Protein AF-A0A2G6J2R5-F1 (afdb_monomer)

Mean predicted aligned error: 13.97 Å

pLDDT: mean 75.07, std 20.79, range [35.5, 98.31]

Sequence (190 aa):
MRAVGAALAVAVATAGCLSVKPLVLDRQMQLEKQILGRLDRLEAEVILASSVRAGAGAAPRTREVSPLRRELLAVQRDRAFRADDLDAIKDQGLAGEGRDGKIVLLAPSQKVPGGKRVQQLIADENRDRERLVRALIAVDAELSKRDAPLLWRILARLSRSTARPGHKVQLADGRWTTVAAQKAKGASRR

Secondary structure (DSSP, 8-state):
--------------------------HHHHHHHHHHHHHHHHHHHHHHHHH----SS---------HHHHHHHHHHHHHHHHHHHHHHHHHTTSEEE-TTS-EEESS-GGGSTTHHHHHHHHHHHHHHHHHHHHHHHHH-TT--GGGHHHHHHHHHHHHHHSPPTT-EEE-TTS-EEEPPP---S-----

Foldseek 3Di:
DDDDDDDDDPDPPPPPPPPPPPPPCPVLNVVLVVVVVVVVVLVVVLVVVVPCPDDPDDDDPPPPQPPLSVLLSVLVVQCVVCVVVVLVCQLVVQWAQEQQLAIDGPDDLVPDVVSVVVVVSSVSNRVSLVSNLVSCQVVDPVHDPVCSSSSSNSNLVVRVVPRDAQGWHADNVRDIDGHHDDDPPDDDDD

Radius of gyration: 26.05 Å; Cα contacts (8 Å, |Δi|>4): 150; chains: 1; bounding box: 63×92×50 Å

Solvent-accessible surface area (backbone atoms only — not comparable to full-atom values): 11541 Å² total; per-residue (Å²): 138,91,80,91,85,90,84,82,85,82,78,81,76,80,77,76,76,77,79,73,72,73,78,77,65,50,69,68,58,50,51,49,52,52,51,51,59,50,52,55,53,50,52,55,48,46,52,56,63,68,66,66,62,90,69,90,88,70,85,68,85,72,72,80,66,49,73,58,56,48,50,46,48,49,40,51,50,58,48,60,74,44,42,65,63,52,48,56,41,18,70,71,57,46,26,28,42,30,54,69,45,37,67,38,72,74,58,65,45,91,82,37,91,64,16,70,59,53,51,48,53,41,51,52,50,40,51,37,53,51,49,45,56,52,36,50,33,73,69,32,90,90,46,46,86,85,44,48,68,57,53,31,47,51,45,18,51,49,54,58,73,71,49,52,61,62,24,35,33,31,40,91,91,65,52,75,45,62,39,69,70,78,73,79,89,78,85,84,80,134

Nearest PDB structures (foldseek):
  7tae-assembly1_A-2  TM=2.850E-01  e=8.069E+00  Arabidopsis thaliana

Structure (mmCIF, N/CA/C/O backbone):
data_AF-A0A2G6J2R5-F1
#
_entry.id   AF-A0A2G6J2R5-F1
#
loop_
_atom_site.group_PDB
_atom_site.id
_atom_site.type_symbol
_atom_site.label_atom_id
_atom_site.label_alt_id
_atom_site.label_comp_id
_atom_site.label_asym_id
_atom_site.label_entity_id
_atom_site.label_seq_id
_atom_site.pdbx_PDB_ins_code
_atom_site.Cartn_x
_atom_site.Cartn_y
_atom_site.Cartn_z
_atom_site.occupancy
_atom_site.B_iso_or_equiv
_atom_site.auth_seq_id
_atom_site.auth_comp_id
_atom_site.auth_asym_id
_atom_site.auth_atom_id
_atom_site.pdbx_PDB_model_num
ATOM 1 N N . MET A 1 1 ? 45.846 -77.990 4.068 1.00 37.88 1 MET A N 1
ATOM 2 C CA . MET A 1 1 ? 46.599 -77.065 3.189 1.00 37.88 1 MET A CA 1
ATOM 3 C C . MET A 1 1 ? 45.607 -76.151 2.476 1.00 37.88 1 MET A C 1
ATOM 5 O O . MET A 1 1 ? 44.472 -76.554 2.277 1.00 37.88 1 MET A O 1
ATOM 9 N N . ARG A 1 2 ? 46.006 -74.899 2.242 1.00 41.22 2 ARG A N 1
ATOM 10 C CA . ARG A 1 2 ? 45.185 -73.726 1.888 1.00 41.22 2 ARG A CA 1
ATOM 11 C C . ARG A 1 2 ? 44.742 -73.694 0.414 1.00 41.22 2 ARG A C 1
ATOM 13 O O . ARG A 1 2 ? 45.550 -74.050 -0.431 1.00 41.22 2 ARG A O 1
ATOM 20 N N . ALA A 1 3 ? 43.548 -73.145 0.154 1.00 41.25 3 ALA A N 1
ATOM 21 C CA . ALA A 1 3 ? 43.142 -72.298 -0.995 1.00 41.25 3 ALA A CA 1
ATOM 22 C C . ALA A 1 3 ? 41.634 -71.990 -0.809 1.00 41.25 3 ALA A C 1
ATOM 24 O O . ALA A 1 3 ? 40.836 -72.916 -0.793 1.00 41.25 3 ALA A O 1
ATOM 25 N N . VAL A 1 4 ? 41.180 -70.817 -0.349 1.00 47.94 4 VAL A N 1
ATOM 26 C CA . VAL A 1 4 ? 41.035 -69.514 -1.039 1.00 47.94 4 VAL A CA 1
ATOM 27 C C . VAL A 1 4 ? 40.450 -69.642 -2.450 1.00 47.94 4 VAL A C 1
ATOM 29 O O . VAL A 1 4 ? 41.148 -70.036 -3.375 1.00 47.94 4 VAL A O 1
ATOM 32 N N . GLY A 1 5 ? 39.185 -69.241 -2.604 1.00 41.09 5 GLY A N 1
ATOM 33 C CA . GLY A 1 5 ? 38.509 -69.063 -3.889 1.00 41.09 5 GLY A CA 1
ATOM 34 C C . GLY A 1 5 ? 37.196 -68.303 -3.698 1.00 41.09 5 GLY A C 1
ATOM 35 O O . GLY A 1 5 ? 36.234 -68.844 -3.168 1.00 41.09 5 GLY A O 1
ATOM 36 N N . ALA A 1 6 ? 37.206 -67.022 -4.053 1.00 49.41 6 ALA A N 1
ATOM 37 C CA . ALA A 1 6 ? 36.121 -66.062 -3.891 1.00 49.41 6 ALA A CA 1
ATOM 38 C C . ALA A 1 6 ? 35.059 -66.178 -5.001 1.00 49.41 6 ALA A C 1
ATOM 40 O O . ALA A 1 6 ? 35.422 -66.383 -6.154 1.00 49.41 6 ALA A O 1
ATOM 41 N N . ALA A 1 7 ? 33.779 -65.954 -4.680 1.00 46.75 7 ALA A N 1
ATOM 42 C CA . ALA A 1 7 ? 32.746 -65.535 -5.641 1.00 46.75 7 ALA A CA 1
ATOM 43 C C . ALA A 1 7 ? 31.524 -64.973 -4.882 1.00 46.75 7 ALA A C 1
ATOM 45 O O . ALA A 1 7 ? 30.778 -65.702 -4.241 1.00 46.75 7 ALA A O 1
ATOM 46 N N . LEU A 1 8 ? 31.469 -63.647 -4.745 1.00 45.12 8 LEU A N 1
ATOM 47 C CA . LEU A 1 8 ? 30.521 -62.752 -5.427 1.00 45.12 8 LEU A CA 1
ATOM 48 C C . LEU A 1 8 ? 29.115 -62.713 -4.792 1.00 45.12 8 LEU A C 1
ATOM 50 O O . LEU A 1 8 ? 28.167 -63.340 -5.255 1.00 45.12 8 LEU A O 1
ATOM 54 N N . ALA A 1 9 ? 28.982 -61.892 -3.747 1.00 46.41 9 ALA A N 1
ATOM 55 C CA . ALA A 1 9 ? 27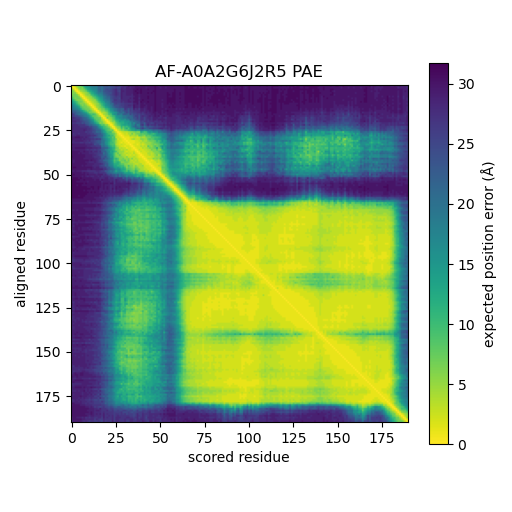.691 -61.417 -3.265 1.00 46.41 9 ALA A CA 1
ATOM 56 C C . ALA A 1 9 ? 27.123 -60.397 -4.269 1.00 46.41 9 ALA A C 1
ATOM 58 O O . ALA A 1 9 ? 27.641 -59.288 -4.405 1.00 46.41 9 ALA A O 1
ATOM 59 N N . VAL A 1 10 ? 26.063 -60.774 -4.983 1.00 47.31 10 VAL A N 1
ATOM 60 C CA . VAL A 1 10 ? 25.288 -59.857 -5.826 1.00 47.31 10 VAL A CA 1
ATOM 61 C C . VAL A 1 10 ? 24.377 -59.039 -4.912 1.00 47.31 10 VAL A C 1
ATOM 63 O O . VAL A 1 10 ? 23.295 -59.476 -4.526 1.00 47.31 10 VAL A O 1
ATOM 66 N N . ALA A 1 11 ? 24.828 -57.843 -4.540 1.00 51.22 11 ALA A N 1
ATOM 67 C CA . ALA A 1 11 ? 23.967 -56.829 -3.952 1.00 51.22 11 ALA A CA 1
ATOM 68 C C . ALA A 1 11 ? 23.114 -56.218 -5.073 1.00 51.22 11 ALA A C 1
ATOM 70 O O . ALA A 1 11 ? 23.586 -55.394 -5.856 1.00 51.22 11 ALA A O 1
ATOM 71 N N . VAL A 1 12 ? 21.855 -56.648 -5.172 1.00 54.19 12 VAL A N 1
ATOM 72 C CA . VAL A 1 12 ? 20.853 -55.999 -6.023 1.00 54.19 1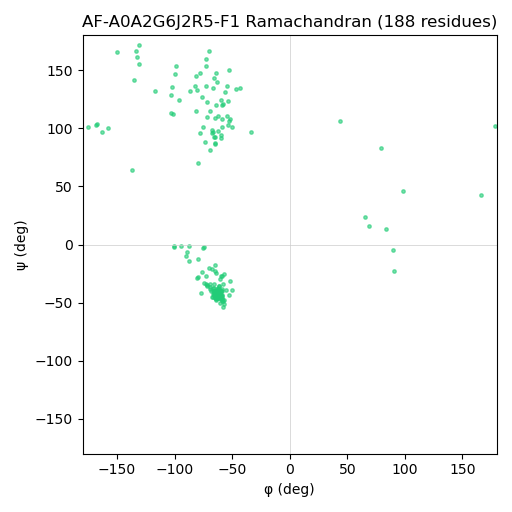2 VAL A CA 1
ATOM 73 C C . VAL A 1 12 ? 20.562 -54.628 -5.419 1.00 54.19 12 VAL A C 1
ATOM 75 O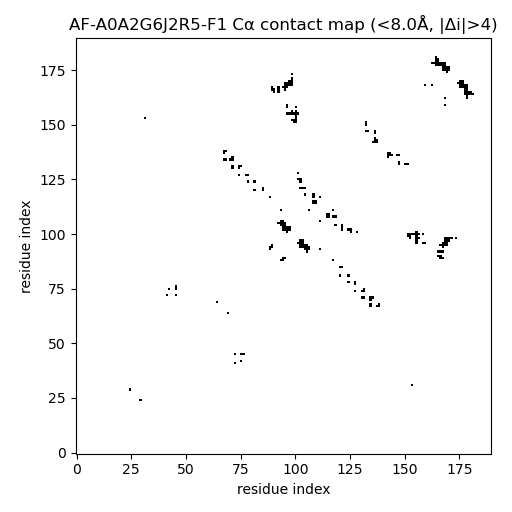 O . VAL A 1 12 ? 19.771 -54.488 -4.489 1.00 54.19 12 VAL A O 1
ATOM 78 N N . ALA A 1 13 ? 21.240 -53.605 -5.933 1.00 52.16 13 ALA A N 1
ATOM 79 C CA . ALA A 1 13 ? 20.879 -52.219 -5.701 1.00 52.16 13 ALA A CA 1
ATOM 80 C C . ALA A 1 13 ? 19.536 -51.966 -6.394 1.00 52.16 13 ALA A C 1
ATOM 82 O O . ALA A 1 13 ? 19.470 -51.721 -7.598 1.00 52.16 13 ALA A O 1
ATOM 83 N N . THR A 1 14 ? 18.443 -52.050 -5.636 1.00 53.53 14 THR A N 1
ATOM 84 C CA . THR A 1 14 ? 17.150 -51.524 -6.066 1.00 53.53 14 THR A CA 1
ATOM 85 C C . THR A 1 14 ? 17.286 -50.011 -6.194 1.00 53.53 14 THR A C 1
ATOM 87 O O . THR A 1 14 ? 17.122 -49.269 -5.224 1.00 53.53 14 THR A O 1
ATOM 90 N N . ALA A 1 15 ? 17.624 -49.553 -7.398 1.00 52.16 15 ALA A N 1
ATOM 91 C CA . ALA A 1 15 ? 17.495 -48.169 -7.809 1.00 52.16 15 ALA A CA 1
ATOM 92 C C . ALA A 1 15 ? 16.001 -47.821 -7.814 1.00 52.16 15 ALA A C 1
ATOM 94 O O . ALA A 1 15 ? 15.303 -47.951 -8.818 1.00 52.16 15 ALA A O 1
ATOM 95 N N . GLY A 1 16 ? 15.491 -47.415 -6.652 1.00 45.34 16 GLY A N 1
ATOM 96 C CA . GLY A 1 16 ? 14.225 -46.714 -6.564 1.00 45.34 16 GLY A CA 1
ATOM 97 C C . GLY A 1 16 ? 14.373 -45.404 -7.322 1.00 45.34 16 GLY A C 1
ATOM 98 O O . GLY A 1 16 ? 14.904 -44.433 -6.786 1.00 45.34 16 GLY A O 1
ATOM 99 N N . CYS A 1 17 ? 13.927 -45.378 -8.578 1.00 44.25 17 CYS A N 1
ATOM 100 C CA . CYS A 1 17 ? 13.664 -44.141 -9.294 1.00 44.25 17 CYS A CA 1
ATOM 101 C C . CYS A 1 17 ? 12.603 -43.365 -8.504 1.00 44.25 17 CYS A C 1
ATOM 103 O O . CYS A 1 17 ? 11.401 -43.544 -8.693 1.00 44.25 17 CYS A O 1
ATOM 105 N N . LEU A 1 18 ? 13.061 -42.502 -7.595 1.00 43.56 18 LEU A N 1
ATOM 106 C CA . LEU A 1 18 ? 12.279 -41.411 -7.039 1.00 43.56 18 LEU A CA 1
ATOM 107 C C . LEU A 1 18 ? 11.869 -40.529 -8.215 1.00 43.56 18 LEU A C 1
ATOM 109 O O . LEU A 1 18 ? 12.617 -39.669 -8.675 1.00 43.56 18 LEU A O 1
ATOM 113 N N . SER A 1 19 ? 10.675 -40.796 -8.734 1.00 41.19 19 SER A N 1
ATOM 114 C CA . SER A 1 19 ? 9.999 -39.947 -9.699 1.00 41.19 19 SER A CA 1
ATOM 115 C C . SER A 1 19 ? 9.601 -38.669 -8.961 1.00 41.19 19 SER A C 1
ATOM 117 O O . SER A 1 19 ? 8.492 -38.531 -8.441 1.00 41.19 19 SER A O 1
ATOM 119 N N . VAL A 1 20 ? 10.563 -37.754 -8.824 1.00 42.91 20 VAL A N 1
ATOM 120 C CA . VAL A 1 20 ? 10.322 -36.393 -8.357 1.00 42.91 20 VAL A CA 1
ATOM 121 C C . VAL A 1 20 ? 9.478 -35.753 -9.445 1.00 42.91 20 VAL A C 1
ATOM 123 O O . VAL A 1 20 ? 10.008 -35.264 -10.438 1.00 42.91 20 VAL A O 1
ATOM 126 N N . LYS A 1 21 ? 8.150 -35.813 -9.299 1.00 35.50 21 LYS A N 1
ATOM 127 C CA . LYS A 1 21 ? 7.243 -34.996 -10.105 1.00 35.50 21 LYS A CA 1
ATOM 128 C C . LYS A 1 21 ? 7.724 -33.561 -9.906 1.00 35.50 21 LYS A C 1
ATOM 130 O O . LYS A 1 21 ? 7.623 -33.080 -8.773 1.00 35.50 21 LYS A O 1
ATOM 135 N N . PRO A 1 22 ? 8.299 -32.892 -10.924 1.00 45.03 22 PRO A N 1
ATOM 136 C CA . PRO A 1 22 ? 8.650 -31.498 -10.761 1.00 45.03 22 PRO A CA 1
ATOM 137 C C . PRO A 1 22 ? 7.345 -30.806 -10.398 1.00 45.03 22 PRO A C 1
ATOM 139 O O . PRO A 1 22 ? 6.349 -30.932 -11.113 1.00 45.03 22 PRO A O 1
ATOM 142 N N . LEU A 1 23 ? 7.318 -30.166 -9.230 1.00 39.16 23 LEU A N 1
ATOM 143 C CA . LEU A 1 23 ? 6.227 -29.284 -8.871 1.00 39.16 23 LEU A CA 1
ATOM 144 C C . LEU A 1 23 ? 6.229 -28.236 -9.981 1.00 39.16 23 LEU A C 1
ATOM 146 O O . LEU A 1 23 ? 7.123 -27.388 -10.019 1.00 39.16 23 LEU A O 1
ATOM 150 N N . VAL A 1 24 ? 5.316 -28.372 -10.944 1.00 41.66 24 VAL A N 1
ATOM 151 C CA . VAL A 1 24 ? 5.102 -27.382 -11.992 1.00 41.66 24 VAL A CA 1
ATOM 152 C C . VAL A 1 24 ? 4.602 -26.164 -11.238 1.00 41.66 24 VAL A C 1
ATOM 154 O O . VAL A 1 24 ? 3.417 -26.029 -10.949 1.00 41.66 24 VAL A O 1
ATOM 157 N N . LEU A 1 25 ? 5.548 -25.348 -10.774 1.00 44.50 25 LEU A N 1
ATOM 158 C CA . LEU A 1 25 ? 5.273 -24.053 -10.198 1.00 44.50 25 LEU A CA 1
ATOM 159 C C . LEU A 1 25 ? 4.561 -23.310 -11.315 1.00 44.50 25 LEU A C 1
ATOM 161 O O . LEU A 1 25 ? 5.171 -23.003 -12.339 1.00 44.50 25 LEU A O 1
ATOM 165 N N . ASP A 1 26 ? 3.255 -23.124 -11.134 1.00 52.06 26 ASP A N 1
ATOM 166 C CA . ASP A 1 26 ? 2.421 -22.332 -12.022 1.00 52.06 26 ASP A CA 1
ATOM 167 C C . ASP A 1 26 ? 3.189 -21.053 -12.383 1.00 52.06 26 ASP A C 1
ATOM 169 O O . ASP A 1 26 ? 3.816 -20.442 -11.509 1.00 52.06 26 ASP A O 1
ATOM 173 N N . ARG A 1 27 ? 3.204 -20.665 -13.664 1.00 54.25 27 ARG A N 1
ATOM 174 C CA . ARG A 1 27 ? 4.004 -19.520 -14.142 1.00 54.25 27 ARG A CA 1
ATOM 175 C C . ARG A 1 27 ? 3.726 -18.267 -13.307 1.00 54.25 27 ARG A C 1
ATOM 177 O O . ARG A 1 27 ? 4.628 -17.472 -13.068 1.00 54.25 27 ARG A O 1
ATOM 184 N N . GLN A 1 28 ? 2.501 -18.138 -12.792 1.00 53.03 28 GLN A N 1
ATOM 185 C CA . GLN A 1 28 ? 2.103 -17.068 -11.877 1.00 53.03 28 GLN A CA 1
ATOM 186 C C . GLN A 1 28 ? 2.850 -17.105 -10.534 1.00 53.03 28 GLN A C 1
ATOM 188 O O . GLN A 1 28 ? 3.249 -16.056 -10.037 1.00 53.03 28 GLN A O 1
ATOM 193 N N . MET A 1 29 ? 3.083 -18.289 -9.961 1.00 58.78 29 MET A N 1
ATOM 194 C CA . MET A 1 29 ? 3.872 -18.463 -8.736 1.00 58.78 29 MET A CA 1
ATOM 195 C C . MET A 1 29 ? 5.369 -18.231 -8.967 1.00 58.78 29 MET A C 1
ATOM 197 O O . MET A 1 29 ? 6.047 -17.716 -8.078 1.00 58.78 29 MET A O 1
ATOM 201 N N . GLN A 1 30 ? 5.900 -18.609 -10.135 1.00 64.38 30 GLN A N 1
ATOM 202 C CA . GLN A 1 30 ? 7.282 -18.276 -10.500 1.00 64.38 30 GLN A CA 1
ATOM 203 C C . GLN A 1 30 ? 7.467 -16.765 -10.627 1.00 64.38 30 GLN A C 1
ATOM 205 O O . GLN A 1 30 ? 8.390 -16.222 -10.022 1.00 64.38 30 GLN A O 1
ATOM 210 N N . LEU A 1 31 ? 6.558 -16.089 -11.331 1.00 62.00 31 LEU A N 1
ATOM 211 C CA . LEU A 1 31 ? 6.596 -14.640 -11.498 1.00 62.00 31 LEU A CA 1
ATOM 212 C C . LEU A 1 31 ? 6.416 -13.910 -10.158 1.00 62.00 31 LEU A C 1
ATOM 214 O O . LEU A 1 31 ? 7.159 -12.983 -9.858 1.00 62.00 31 LEU A O 1
ATOM 218 N N . GLU A 1 32 ? 5.508 -14.376 -9.295 1.00 60.09 32 GLU A N 1
ATOM 219 C CA . GLU A 1 32 ? 5.340 -13.846 -7.936 1.00 60.09 32 GLU A CA 1
ATOM 220 C C . GLU A 1 32 ? 6.635 -13.946 -7.119 1.00 60.09 32 GLU A C 1
ATOM 222 O O . GLU A 1 32 ? 7.080 -12.953 -6.546 1.00 60.09 32 GLU A O 1
ATOM 227 N N . LYS A 1 33 ? 7.286 -15.116 -7.107 1.00 63.47 33 LYS A N 1
ATOM 228 C CA . LYS A 1 33 ? 8.567 -15.297 -6.407 1.00 63.47 33 LYS A CA 1
ATOM 229 C C . LYS A 1 33 ? 9.674 -14.416 -6.987 1.00 63.47 33 LYS A C 1
ATOM 231 O O . LYS A 1 33 ? 10.496 -13.905 -6.231 1.00 63.47 33 LYS A O 1
ATOM 236 N N . GLN A 1 34 ? 9.694 -14.229 -8.305 1.00 67.00 34 GLN A N 1
ATOM 237 C CA . GLN A 1 34 ? 10.644 -13.337 -8.966 1.00 67.00 34 GLN A CA 1
ATOM 238 C C . GLN A 1 34 ? 10.409 -11.874 -8.578 1.00 67.00 34 GLN A C 1
ATOM 240 O O . GLN A 1 34 ? 11.374 -11.177 -8.278 1.00 67.00 34 GLN A O 1
ATOM 245 N N . ILE A 1 35 ? 9.155 -11.417 -8.531 1.00 65.75 35 ILE A N 1
ATOM 246 C CA . ILE A 1 35 ? 8.805 -10.050 -8.122 1.00 65.75 35 ILE A CA 1
ATOM 247 C C . ILE A 1 35 ? 9.189 -9.815 -6.658 1.00 65.75 35 ILE A C 1
ATOM 249 O O . ILE A 1 35 ? 9.836 -8.815 -6.361 1.00 65.75 35 ILE A O 1
ATOM 253 N N . LEU A 1 36 ? 8.860 -10.750 -5.759 1.00 61.09 36 LEU A N 1
ATOM 254 C CA . LEU A 1 36 ? 9.202 -10.653 -4.335 1.00 61.09 36 LEU A CA 1
ATOM 255 C C . LEU A 1 36 ? 10.718 -10.582 -4.121 1.00 61.09 36 LEU A C 1
ATOM 257 O O . LEU A 1 36 ? 11.205 -9.637 -3.512 1.00 61.09 36 LEU A O 1
ATOM 261 N N . GLY A 1 37 ? 11.482 -11.494 -4.730 1.00 62.94 37 GLY A N 1
ATOM 262 C CA . GLY A 1 37 ? 12.942 -11.470 -4.612 1.00 62.94 37 GLY A CA 1
ATOM 263 C C . GLY A 1 37 ? 13.594 -10.219 -5.217 1.00 62.94 37 GLY A C 1
ATOM 264 O O . GLY A 1 37 ? 14.695 -9.842 -4.815 1.00 62.94 37 GLY A O 1
ATOM 265 N N . ARG A 1 38 ? 12.942 -9.555 -6.182 1.00 66.69 38 ARG A N 1
ATOM 266 C CA . ARG A 1 38 ? 13.403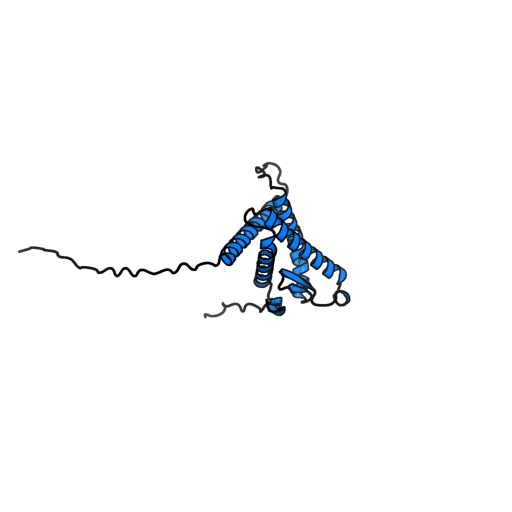 -8.268 -6.729 1.00 66.69 38 ARG A CA 1
ATOM 267 C C . ARG A 1 38 ? 13.085 -7.114 -5.771 1.00 66.69 38 ARG A C 1
ATOM 269 O O . ARG A 1 38 ? 13.952 -6.264 -5.578 1.00 66.69 38 ARG A O 1
ATOM 276 N N . LEU A 1 39 ? 11.900 -7.100 -5.155 1.00 63.94 39 LEU A N 1
ATOM 277 C CA . LEU A 1 39 ? 11.522 -6.108 -4.140 1.00 63.94 39 LEU A CA 1
ATOM 278 C C . LEU A 1 39 ? 12.464 -6.147 -2.929 1.00 63.94 39 LEU A C 1
ATOM 280 O O . LEU A 1 39 ? 12.963 -5.091 -2.545 1.00 63.94 39 LEU A O 1
ATOM 284 N N . ASP A 1 40 ? 12.806 -7.338 -2.429 1.00 60.84 40 ASP A N 1
ATOM 285 C CA . ASP A 1 40 ? 13.728 -7.508 -1.293 1.00 60.84 40 ASP A CA 1
ATOM 286 C C . ASP A 1 40 ? 15.122 -6.916 -1.586 1.00 60.84 40 ASP A C 1
ATOM 288 O O . ASP A 1 40 ? 15.743 -6.263 -0.745 1.00 60.84 40 ASP A O 1
ATOM 292 N N . ARG A 1 41 ? 15.627 -7.099 -2.817 1.00 59.56 41 ARG A N 1
ATOM 293 C CA . ARG A 1 41 ? 16.915 -6.518 -3.241 1.00 59.56 41 ARG A CA 1
ATOM 294 C C . ARG A 1 41 ? 16.866 -4.996 -3.319 1.00 59.56 41 ARG A C 1
ATOM 296 O O . ARG A 1 41 ? 17.852 -4.344 -2.991 1.00 59.56 41 ARG A O 1
ATOM 303 N N . LEU A 1 42 ? 15.747 -4.435 -3.769 1.00 59.72 42 LEU A N 1
ATOM 304 C CA . LEU A 1 42 ? 15.571 -2.986 -3.840 1.00 59.72 42 LEU A CA 1
ATOM 305 C C . LEU A 1 42 ? 15.496 -2.360 -2.447 1.00 59.72 42 LEU A C 1
ATOM 307 O O . LEU A 1 42 ? 16.097 -1.313 -2.232 1.00 59.72 42 LEU A O 1
ATOM 311 N N . GLU A 1 43 ? 14.813 -3.007 -1.504 1.00 58.88 43 GLU A N 1
ATOM 312 C CA . GLU A 1 43 ? 14.752 -2.550 -0.113 1.00 58.88 43 GLU A CA 1
ATOM 313 C C . GLU A 1 43 ? 16.151 -2.522 0.522 1.00 58.88 43 GLU A C 1
ATOM 315 O O . GLU A 1 43 ? 16.552 -1.512 1.105 1.00 58.88 43 GLU A O 1
ATOM 320 N N . ALA A 1 44 ? 16.957 -3.568 0.303 1.00 58.94 44 ALA A N 1
ATOM 321 C CA . ALA A 1 44 ? 18.353 -3.597 0.741 1.00 58.94 44 ALA A CA 1
ATOM 322 C C . ALA A 1 44 ? 19.190 -2.449 0.135 1.00 58.94 44 ALA A C 1
ATOM 324 O O . ALA A 1 44 ? 20.021 -1.853 0.821 1.00 58.94 44 ALA A O 1
ATOM 325 N N . GLU A 1 45 ? 18.958 -2.093 -1.132 1.00 56.91 45 GLU A N 1
ATOM 326 C CA . GLU A 1 45 ? 19.622 -0.957 -1.783 1.00 56.91 45 GLU A CA 1
ATOM 327 C C . GLU A 1 45 ? 19.182 0.402 -1.222 1.00 56.91 45 GLU A C 1
ATOM 329 O O . GLU A 1 45 ? 20.024 1.291 -1.093 1.00 56.91 45 GLU A O 1
ATOM 334 N N . VAL A 1 46 ? 17.906 0.577 -0.851 1.00 58.31 46 VAL A N 1
ATOM 335 C CA . VAL A 1 46 ? 17.429 1.788 -0.153 1.00 58.31 46 VAL A CA 1
ATOM 336 C C . VAL A 1 46 ? 18.122 1.924 1.198 1.00 58.31 46 VAL A C 1
ATOM 338 O O . VAL A 1 46 ? 18.611 3.006 1.524 1.00 58.31 46 VAL A O 1
ATOM 341 N N . ILE A 1 47 ? 18.207 0.832 1.964 1.00 57.19 47 ILE A N 1
ATOM 342 C CA . ILE A 1 47 ? 18.879 0.815 3.268 1.00 57.19 47 ILE A CA 1
ATOM 343 C C . ILE A 1 47 ? 20.348 1.223 3.104 1.00 57.19 47 ILE A C 1
ATOM 345 O O . ILE A 1 47 ? 20.800 2.147 3.782 1.00 57.19 47 ILE A O 1
ATOM 349 N N . LEU A 1 48 ? 21.067 0.626 2.149 1.00 59.94 48 LEU A N 1
ATOM 350 C CA . LEU A 1 48 ? 22.464 0.970 1.860 1.00 59.94 48 LEU A CA 1
ATOM 351 C C . LEU A 1 48 ? 22.627 2.418 1.379 1.00 59.94 48 LEU A C 1
ATOM 353 O O . LEU A 1 48 ? 23.542 3.108 1.815 1.00 59.94 48 LEU A O 1
ATOM 357 N N . ALA A 1 49 ? 21.735 2.915 0.518 1.00 56.50 49 ALA A N 1
ATOM 358 C CA . ALA A 1 49 ? 21.767 4.306 0.067 1.00 56.50 49 ALA A CA 1
ATOM 359 C C . ALA A 1 49 ? 21.491 5.294 1.215 1.00 56.50 49 ALA A C 1
ATOM 361 O O . ALA A 1 49 ? 22.074 6.375 1.254 1.00 56.50 49 ALA A O 1
ATOM 362 N N . SER A 1 50 ? 20.633 4.919 2.168 1.00 51.59 50 SER A N 1
ATOM 363 C CA . SER A 1 50 ? 20.312 5.730 3.348 1.00 51.59 50 SER A CA 1
ATOM 364 C C . SER A 1 50 ? 21.407 5.708 4.424 1.00 51.59 50 SER A C 1
ATOM 366 O O . SER A 1 50 ? 21.517 6.658 5.201 1.00 51.59 50 SER A O 1
ATOM 368 N N . SER A 1 51 ? 22.244 4.660 4.458 1.00 51.50 51 SER A N 1
ATOM 369 C CA . SER A 1 51 ? 23.346 4.529 5.419 1.00 51.50 51 SER A CA 1
ATOM 370 C C . SER A 1 51 ? 24.585 5.341 5.037 1.00 51.50 51 SER A C 1
ATOM 372 O O . SER A 1 51 ? 25.460 5.537 5.879 1.00 51.50 51 SER A O 1
ATOM 374 N N . VAL A 1 52 ? 24.670 5.857 3.804 1.00 53.66 52 VAL A N 1
ATOM 375 C CA . VAL A 1 52 ? 25.734 6.790 3.398 1.00 53.66 52 VAL A CA 1
ATOM 376 C C . VAL A 1 52 ? 25.395 8.192 3.907 1.00 53.66 52 VAL A C 1
ATOM 378 O O . VAL A 1 52 ? 25.061 9.110 3.160 1.00 53.66 52 VAL A O 1
ATOM 381 N N . ARG A 1 53 ? 25.478 8.364 5.227 1.00 49.59 53 ARG A N 1
ATOM 382 C CA . ARG A 1 53 ? 25.603 9.684 5.843 1.00 49.59 53 ARG A CA 1
ATOM 383 C C . ARG A 1 53 ? 27.024 10.167 5.535 1.00 49.59 53 ARG A C 1
ATOM 385 O O . ARG A 1 53 ? 27.973 9.448 5.820 1.00 49.59 53 ARG A O 1
ATOM 392 N N . ALA A 1 54 ? 27.143 11.325 4.886 1.00 46.62 54 ALA A N 1
ATOM 393 C CA . ALA A 1 54 ? 28.370 11.914 4.340 1.00 46.62 54 ALA A CA 1
ATOM 394 C C . ALA A 1 54 ? 29.652 11.617 5.152 1.00 46.62 54 ALA A C 1
ATOM 396 O O . ALA A 1 54 ? 29.967 12.310 6.115 1.00 46.62 54 ALA A O 1
ATOM 397 N N . GLY A 1 55 ? 30.403 10.599 4.730 1.00 41.41 55 GLY A N 1
ATOM 398 C CA . GLY A 1 55 ? 31.793 10.381 5.115 1.00 41.41 55 GLY A CA 1
ATOM 399 C C . GLY A 1 55 ? 32.673 10.850 3.967 1.00 41.41 55 GLY A C 1
ATOM 400 O O . GLY A 1 55 ? 32.616 10.289 2.874 1.00 41.41 55 GLY A O 1
ATOM 401 N N . ALA A 1 56 ? 33.430 11.921 4.190 1.00 47.66 56 ALA A N 1
ATOM 402 C CA . ALA A 1 56 ? 34.385 12.443 3.227 1.00 47.66 56 ALA A CA 1
ATOM 403 C C . ALA A 1 56 ? 35.392 11.353 2.816 1.00 47.66 56 ALA A C 1
ATOM 405 O O . ALA A 1 56 ? 35.993 10.709 3.671 1.00 47.66 56 ALA A O 1
ATOM 406 N N . GLY A 1 57 ? 35.606 11.195 1.507 1.00 44.50 57 GLY A N 1
ATOM 407 C CA . GLY A 1 57 ? 36.824 10.567 0.994 1.00 44.50 57 GLY A CA 1
ATOM 408 C C . GLY A 1 57 ? 36.751 9.091 0.602 1.00 44.50 57 GLY A C 1
ATOM 409 O O . GLY A 1 57 ? 37.670 8.350 0.910 1.00 44.50 57 GLY A O 1
ATOM 410 N N . ALA A 1 58 ? 35.722 8.662 -0.126 1.00 41.25 58 ALA A N 1
ATOM 411 C CA . ALA A 1 58 ? 35.851 7.597 -1.127 1.00 41.25 58 ALA A CA 1
ATOM 412 C C . ALA A 1 58 ? 34.570 7.576 -1.956 1.00 41.25 58 ALA A C 1
ATOM 414 O O . ALA A 1 58 ? 33.547 7.103 -1.478 1.00 41.25 58 ALA A O 1
ATOM 415 N N . ALA A 1 59 ? 34.601 8.109 -3.178 1.00 40.62 59 ALA A N 1
ATOM 416 C CA . ALA A 1 59 ? 33.488 7.950 -4.105 1.00 40.62 59 ALA A CA 1
ATOM 417 C C . ALA A 1 59 ? 33.369 6.455 -4.452 1.00 40.62 59 ALA A C 1
ATOM 419 O O . ALA A 1 59 ? 34.232 5.938 -5.173 1.00 40.62 59 ALA A O 1
ATOM 420 N N . PRO A 1 60 ? 32.337 5.725 -3.984 1.00 42.53 60 PRO A 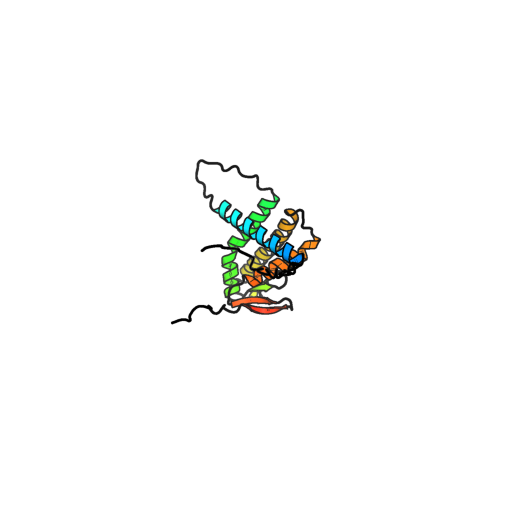N 1
ATOM 421 C CA . PRO A 1 60 ? 32.047 4.441 -4.587 1.00 42.53 60 PRO A CA 1
ATOM 422 C C . PRO A 1 60 ? 31.585 4.777 -6.001 1.00 42.53 60 PRO A C 1
ATOM 424 O O . PRO A 1 60 ? 30.805 5.713 -6.173 1.00 42.53 60 PRO A O 1
ATOM 427 N N . ARG A 1 61 ? 32.072 4.058 -7.017 1.00 44.44 61 ARG A N 1
ATOM 428 C CA . ARG A 1 61 ? 31.575 4.186 -8.394 1.00 44.44 61 ARG A CA 1
ATOM 429 C C . ARG A 1 61 ? 30.053 4.088 -8.338 1.00 44.44 61 ARG A C 1
ATOM 431 O O . ARG A 1 61 ? 29.515 2.994 -8.159 1.00 44.44 61 ARG A O 1
ATOM 438 N N . THR A 1 62 ? 29.374 5.228 -8.405 1.00 44.53 62 THR A N 1
ATOM 439 C CA . THR A 1 62 ? 27.924 5.296 -8.383 1.00 44.53 62 THR A CA 1
ATOM 440 C C . THR A 1 62 ? 27.509 4.662 -9.689 1.00 44.53 62 THR A C 1
ATOM 442 O O . THR A 1 62 ? 27.606 5.258 -10.755 1.00 44.53 62 THR A O 1
ATOM 445 N N . ARG A 1 63 ? 27.143 3.381 -9.630 1.00 50.31 63 ARG A N 1
ATOM 446 C CA . ARG A 1 63 ? 26.456 2.714 -10.727 1.00 50.31 63 ARG A CA 1
ATOM 447 C C . ARG A 1 63 ? 25.284 3.631 -11.046 1.00 50.31 63 ARG A C 1
ATOM 449 O O . ARG A 1 63 ? 24.420 3.772 -10.184 1.00 50.31 63 ARG A O 1
ATOM 456 N N . GLU A 1 64 ? 25.333 4.343 -12.174 1.00 48.84 64 GLU A N 1
ATOM 457 C CA . GLU A 1 64 ? 24.332 5.355 -12.504 1.00 48.84 64 GLU A CA 1
ATOM 458 C C . GLU A 1 64 ? 22.959 4.705 -12.385 1.00 48.84 64 GLU A C 1
ATOM 460 O O . GLU A 1 64 ? 22.577 3.820 -13.152 1.00 48.84 64 GLU A O 1
ATOM 465 N N . VAL A 1 65 ? 22.246 5.069 -11.324 1.00 59.25 65 VAL A N 1
ATOM 466 C CA . VAL A 1 65 ? 20.925 4.529 -11.054 1.00 59.25 65 VAL A CA 1
ATOM 467 C C . VAL A 1 65 ? 20.043 5.110 -12.144 1.00 59.25 65 VAL A C 1
ATOM 469 O O . VAL A 1 65 ? 19.891 6.332 -12.199 1.00 59.25 65 VAL A O 1
ATOM 472 N N . SER A 1 66 ? 19.499 4.270 -13.029 1.00 72.31 66 SER A N 1
ATOM 473 C CA . SER A 1 66 ? 18.627 4.738 -14.110 1.00 72.31 66 SER A CA 1
ATOM 474 C C . SER A 1 66 ? 17.482 5.596 -13.541 1.00 72.31 66 SER A C 1
ATOM 476 O O . SER A 1 66 ? 17.062 5.368 -12.400 1.00 72.31 66 SER A O 1
ATOM 478 N N . PRO A 1 67 ? 16.952 6.583 -14.289 1.00 73.44 67 PRO A N 1
ATOM 479 C CA . PRO A 1 67 ? 15.858 7.431 -13.808 1.00 73.44 67 PRO A CA 1
ATOM 480 C C . PRO A 1 67 ? 14.678 6.636 -13.226 1.00 73.44 67 PRO A C 1
ATOM 482 O O . PRO A 1 67 ? 14.162 6.985 -12.168 1.00 73.44 67 PRO A O 1
ATOM 485 N N . LEU A 1 68 ? 14.334 5.512 -13.861 1.00 70.81 68 LEU A N 1
ATOM 486 C CA . LEU A 1 68 ? 13.276 4.601 -13.420 1.00 70.81 68 LEU A CA 1
ATOM 487 C C . LEU A 1 68 ? 13.599 3.917 -12.083 1.00 70.81 68 LEU A C 1
ATOM 489 O O . LEU A 1 68 ? 12.742 3.790 -11.211 1.00 70.81 68 LEU A O 1
ATOM 493 N N . ARG A 1 69 ? 14.858 3.518 -11.876 1.00 72.00 69 ARG A N 1
ATOM 494 C CA . ARG A 1 69 ? 15.294 2.936 -10.603 1.00 72.00 69 ARG A CA 1
ATOM 495 C C . ARG A 1 69 ? 15.313 3.981 -9.485 1.00 72.00 69 ARG A C 1
ATOM 497 O O . ARG A 1 69 ? 14.960 3.653 -8.358 1.00 72.00 69 ARG A O 1
ATOM 504 N N . ARG A 1 70 ? 15.637 5.246 -9.783 1.00 78.69 70 ARG A N 1
ATOM 505 C CA . ARG A 1 70 ? 15.526 6.348 -8.806 1.00 78.69 70 ARG A CA 1
ATOM 506 C C . ARG A 1 70 ? 14.083 6.588 -8.374 1.00 78.69 70 ARG A C 1
ATOM 508 O O . ARG A 1 70 ? 13.848 6.819 -7.193 1.00 78.69 70 ARG A O 1
ATOM 515 N N . GLU A 1 71 ? 13.128 6.504 -9.300 1.00 80.88 71 GLU A N 1
ATOM 516 C CA . GLU A 1 71 ? 11.704 6.611 -8.968 1.00 80.88 71 GLU A CA 1
ATOM 517 C C . GLU A 1 71 ? 11.275 5.508 -7.995 1.00 80.88 71 GLU A C 1
ATOM 519 O O . GLU A 1 71 ? 10.621 5.793 -6.993 1.00 80.88 71 GLU A O 1
ATOM 524 N N . LEU A 1 72 ? 11.701 4.268 -8.240 1.00 79.06 72 LEU A N 1
ATOM 525 C CA . LEU A 1 72 ? 11.388 3.131 -7.378 1.00 79.06 72 LEU A CA 1
ATOM 526 C C . LEU A 1 72 ? 11.954 3.298 -5.959 1.00 79.06 72 LEU A C 1
ATOM 528 O O . LEU A 1 72 ? 11.239 3.074 -4.983 1.00 79.06 72 LEU A O 1
ATOM 532 N N . LEU A 1 73 ? 13.204 3.760 -5.840 1.00 80.00 73 LEU A N 1
ATOM 533 C CA . LEU A 1 73 ? 13.823 4.074 -4.547 1.00 80.00 73 LEU A CA 1
ATOM 534 C C . LEU A 1 73 ? 13.095 5.222 -3.829 1.00 80.00 73 LEU A C 1
ATOM 536 O O . LEU A 1 73 ? 12.876 5.151 -2.621 1.00 80.00 73 LEU A O 1
ATOM 540 N N . ALA A 1 74 ? 12.687 6.264 -4.562 1.00 85.19 74 ALA A N 1
ATOM 541 C CA . ALA A 1 74 ? 11.941 7.385 -3.996 1.00 85.19 74 ALA A CA 1
ATOM 542 C C . ALA A 1 74 ? 10.586 6.931 -3.436 1.00 85.19 74 ALA A C 1
ATOM 544 O O . ALA A 1 74 ? 10.269 7.249 -2.294 1.00 85.19 74 ALA A O 1
ATOM 545 N N . VAL A 1 75 ? 9.834 6.120 -4.191 1.00 87.81 75 VAL A N 1
ATOM 546 C CA . VAL A 1 75 ? 8.570 5.527 -3.727 1.00 87.81 75 VAL A CA 1
ATOM 547 C C . VAL A 1 75 ? 8.783 4.722 -2.448 1.00 87.81 75 VAL A C 1
ATOM 549 O O . VAL A 1 75 ? 8.041 4.894 -1.487 1.00 87.81 75 VAL A O 1
ATOM 552 N N . GLN A 1 76 ? 9.799 3.857 -2.398 1.00 83.88 76 GLN A N 1
ATOM 553 C CA . GLN A 1 76 ? 10.061 3.061 -1.198 1.00 83.88 76 GLN A CA 1
ATOM 554 C C . GLN A 1 76 ? 10.401 3.927 0.014 1.00 83.88 76 GLN A C 1
ATOM 556 O O . GLN A 1 76 ? 9.858 3.696 1.092 1.00 83.88 76 GLN A O 1
ATOM 561 N N . ARG A 1 77 ? 11.234 4.955 -0.167 1.00 83.81 77 ARG A N 1
ATOM 562 C CA . ARG A 1 77 ? 11.576 5.904 0.897 1.00 83.81 77 ARG A CA 1
ATOM 563 C C . ARG A 1 77 ? 10.341 6.639 1.423 1.00 83.81 77 ARG A C 1
ATOM 565 O O . ARG A 1 77 ? 10.168 6.738 2.634 1.00 83.81 77 ARG A O 1
ATOM 572 N N . ASP A 1 78 ? 9.489 7.133 0.527 1.00 88.56 78 ASP A N 1
ATOM 573 C CA . ASP A 1 78 ? 8.276 7.871 0.894 1.00 88.56 78 ASP A CA 1
ATOM 574 C C . ASP A 1 78 ? 7.313 6.974 1.698 1.00 88.56 78 ASP A C 1
ATOM 576 O O . ASP A 1 78 ? 6.741 7.410 2.699 1.00 88.56 78 ASP A O 1
ATOM 580 N N . ARG A 1 79 ? 7.178 5.699 1.306 1.00 92.75 79 ARG A N 1
ATOM 581 C CA . ARG A 1 79 ? 6.381 4.697 2.033 1.00 92.75 79 ARG A CA 1
ATOM 582 C C . ARG A 1 79 ? 6.982 4.352 3.395 1.00 92.75 79 ARG A C 1
ATOM 584 O O . ARG A 1 79 ? 6.251 4.330 4.380 1.00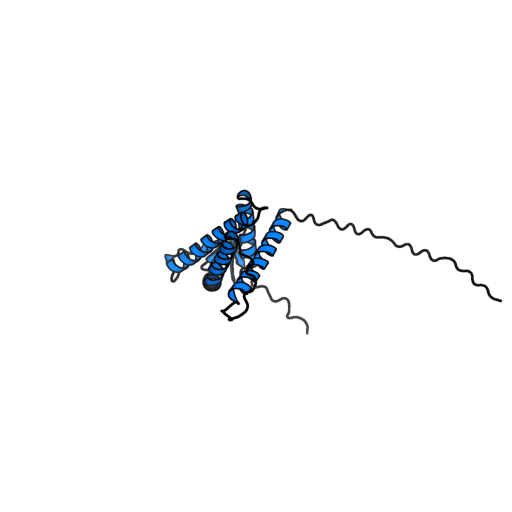 92.75 79 ARG A O 1
ATOM 591 N N . ALA A 1 80 ? 8.296 4.134 3.463 1.00 86.81 80 ALA A N 1
ATOM 592 C CA . ALA A 1 80 ? 9.001 3.843 4.711 1.00 86.81 80 ALA A CA 1
ATOM 593 C C . ALA A 1 80 ? 8.835 4.978 5.733 1.00 86.81 80 ALA A C 1
ATOM 595 O O . ALA A 1 80 ? 8.580 4.717 6.902 1.00 86.81 80 ALA A O 1
ATOM 596 N N . PHE A 1 81 ? 8.877 6.237 5.282 1.00 89.56 81 PHE A N 1
ATOM 597 C CA . PHE A 1 81 ? 8.672 7.404 6.144 1.00 89.56 81 PHE A CA 1
ATOM 598 C C . PHE A 1 81 ? 7.287 7.438 6.816 1.00 89.56 81 PHE A C 1
ATOM 600 O O . PHE A 1 81 ? 7.153 7.971 7.911 1.00 89.56 81 PHE A O 1
ATOM 607 N N . ARG A 1 82 ? 6.253 6.872 6.178 1.00 94.38 82 ARG A N 1
ATOM 608 C CA . ARG A 1 82 ? 4.877 6.831 6.710 1.00 94.38 82 ARG A CA 1
ATOM 609 C C . ARG A 1 82 ? 4.503 5.492 7.342 1.00 94.38 82 ARG A C 1
ATOM 611 O O . ARG A 1 82 ? 3.369 5.351 7.797 1.00 94.38 82 ARG A O 1
ATOM 618 N N . ALA A 1 83 ? 5.404 4.509 7.335 1.00 90.94 83 ALA A N 1
ATOM 619 C CA . ALA A 1 83 ? 5.098 3.151 7.770 1.00 90.94 83 ALA A CA 1
ATOM 620 C C . ALA A 1 83 ? 4.614 3.120 9.227 1.00 90.94 83 ALA A C 1
ATOM 622 O O . ALA A 1 83 ? 3.567 2.537 9.499 1.00 90.94 83 ALA A O 1
ATOM 623 N N . ASP A 1 84 ? 5.307 3.826 10.122 1.00 92.94 84 ASP A N 1
ATOM 624 C CA . ASP A 1 84 ? 4.966 3.868 11.548 1.00 92.94 84 ASP A CA 1
ATOM 625 C C . ASP A 1 84 ? 3.598 4.521 11.800 1.00 92.94 84 ASP A C 1
ATOM 627 O O . ASP A 1 84 ? 2.769 3.965 12.522 1.00 92.94 84 ASP A O 1
ATOM 631 N N . ASP A 1 85 ? 3.318 5.656 11.148 1.00 96.50 85 ASP A N 1
ATOM 632 C CA . ASP A 1 85 ? 2.019 6.338 11.243 1.00 96.50 85 ASP A CA 1
ATOM 633 C C . ASP A 1 85 ? 0.878 5.437 10.731 1.00 96.50 85 ASP A C 1
ATOM 635 O O . ASP A 1 85 ? -0.191 5.354 11.342 1.00 96.50 85 ASP A O 1
ATOM 639 N N . LEU A 1 86 ? 1.094 4.739 9.610 1.00 96.56 86 LEU A N 1
ATOM 640 C CA . LEU A 1 86 ? 0.111 3.818 9.034 1.00 96.56 86 LEU A CA 1
ATOM 641 C C . LEU A 1 86 ? -0.126 2.599 9.921 1.00 96.56 86 LEU A C 1
ATOM 643 O O . LEU A 1 86 ? -1.271 2.159 10.044 1.00 96.56 86 LEU A O 1
ATOM 647 N N . ASP A 1 87 ? 0.926 2.051 10.521 1.00 95.19 87 ASP A N 1
ATOM 648 C CA . ASP A 1 87 ? 0.807 0.923 11.436 1.00 95.19 87 ASP A CA 1
ATOM 649 C C . ASP A 1 87 ? 0.047 1.331 12.699 1.00 95.19 87 ASP A C 1
ATOM 651 O O . ASP A 1 87 ? -0.888 0.627 13.073 1.00 95.19 87 ASP A O 1
ATOM 655 N N . ALA A 1 88 ? 0.309 2.515 13.263 1.00 95.94 88 ALA A N 1
ATOM 656 C CA . ALA A 1 88 ? -0.459 3.038 14.395 1.00 95.94 88 ALA A CA 1
ATOM 657 C C . ALA A 1 88 ? -1.960 3.196 14.071 1.00 95.94 88 ALA A C 1
ATOM 659 O O . ALA A 1 88 ? -2.824 2.861 14.884 1.00 95.94 88 ALA A O 1
ATOM 660 N N . ILE A 1 89 ? -2.300 3.657 12.861 1.00 96.50 89 ILE A N 1
ATOM 661 C CA . ILE A 1 89 ? -3.697 3.761 12.402 1.00 96.50 89 ILE A CA 1
ATOM 662 C C . ILE A 1 89 ? -4.349 2.371 12.272 1.00 96.50 89 ILE A C 1
ATOM 664 O O . ILE A 1 89 ? -5.524 2.199 12.615 1.00 96.50 89 ILE A O 1
ATOM 668 N N . LYS A 1 90 ? -3.613 1.367 11.778 1.00 96.75 90 LYS A N 1
ATOM 669 C CA . LYS A 1 90 ? -4.102 -0.019 11.661 1.00 96.75 90 LYS A CA 1
ATOM 670 C C . LYS A 1 90 ? -4.222 -0.713 13.015 1.00 96.75 90 LYS A C 1
ATOM 672 O O . LYS A 1 90 ? -5.178 -1.463 13.210 1.00 96.75 90 LYS A O 1
ATOM 677 N N . ASP A 1 91 ? -3.315 -0.433 13.948 1.00 95.88 91 ASP A N 1
ATOM 678 C CA . ASP A 1 91 ? -3.342 -0.940 15.326 1.00 95.88 91 ASP A CA 1
ATOM 679 C C . ASP A 1 91 ? -4.609 -0.474 16.056 1.00 95.88 91 ASP A C 1
ATOM 681 O O . ASP A 1 91 ? -5.230 -1.234 16.796 1.00 95.88 91 ASP A O 1
ATOM 685 N N . GLN A 1 92 ? -5.061 0.751 15.774 1.00 94.94 92 GLN A N 1
ATOM 686 C CA . GLN A 1 92 ? -6.327 1.297 16.276 1.00 94.94 92 GLN A CA 1
ATOM 687 C C . GLN A 1 92 ? -7.569 0.730 15.561 1.00 94.94 92 GLN A C 1
ATOM 689 O O . GLN A 1 92 ? -8.698 1.086 15.899 1.00 94.94 92 GLN A O 1
ATOM 694 N N . GLY A 1 93 ? -7.394 -0.126 14.548 1.00 94.94 93 GLY A N 1
ATOM 695 C CA . GLY A 1 93 ? -8.487 -0.694 13.759 1.00 94.94 93 GLY A CA 1
ATOM 696 C C . GLY A 1 93 ? -9.209 0.319 12.865 1.00 94.94 93 GLY A C 1
ATOM 697 O O . GLY A 1 93 ? -10.308 0.035 12.391 1.00 94.94 93 GLY A O 1
ATOM 698 N N . LEU A 1 94 ? -8.613 1.492 12.627 1.00 96.19 94 LEU A N 1
ATOM 699 C CA . LEU A 1 94 ? -9.206 2.556 11.814 1.00 96.19 94 LEU A CA 1
ATOM 700 C C . LEU A 1 94 ? -9.040 2.298 10.316 1.00 96.19 94 LEU A C 1
ATOM 702 O O . LEU A 1 94 ? -9.864 2.747 9.519 1.00 96.19 94 LEU A O 1
ATOM 706 N N . ALA A 1 95 ? -7.990 1.574 9.931 1.00 97.62 95 ALA A N 1
ATOM 707 C CA . ALA A 1 95 ? -7.709 1.194 8.555 1.00 97.62 95 ALA A CA 1
ATOM 708 C C . ALA A 1 95 ? -7.353 -0.293 8.441 1.00 97.62 95 ALA A C 1
ATOM 710 O O . ALA A 1 95 ? -6.982 -0.942 9.420 1.00 97.62 95 ALA A O 1
ATOM 711 N N . GLY A 1 96 ? -7.449 -0.828 7.227 1.00 97.56 96 GLY A N 1
ATOM 712 C CA . GLY A 1 96 ? -7.080 -2.206 6.926 1.00 97.56 96 GLY A CA 1
ATOM 713 C C . GLY A 1 96 ? -6.581 -2.395 5.498 1.00 97.56 96 GLY A C 1
ATOM 714 O O . GLY A 1 96 ? -6.752 -1.527 4.642 1.00 97.56 96 GLY A O 1
ATOM 715 N N . GLU A 1 97 ? -5.960 -3.544 5.244 1.00 97.75 97 GLU A N 1
ATOM 716 C CA . GLU A 1 97 ? -5.478 -3.925 3.912 1.00 97.75 97 GLU A CA 1
ATOM 717 C C . GLU A 1 97 ? -6.628 -4.496 3.073 1.00 97.75 97 GLU A C 1
ATOM 719 O O . GLU A 1 97 ? -7.190 -5.546 3.396 1.00 97.75 97 GLU A O 1
ATOM 724 N N . GLY A 1 98 ? -6.982 -3.802 1.996 1.00 97.38 98 GLY A N 1
ATOM 725 C CA . GLY A 1 98 ? -8.016 -4.189 1.045 1.00 97.38 98 GLY A CA 1
ATOM 726 C C . GLY A 1 98 ? -7.599 -5.352 0.146 1.00 97.38 98 GLY A C 1
ATOM 727 O O . GLY A 1 98 ? -6.418 -5.653 -0.055 1.00 97.38 98 GLY A O 1
ATOM 728 N N . ARG A 1 99 ? -8.594 -6.025 -0.439 1.00 95.69 99 ARG A N 1
ATOM 729 C CA . ARG A 1 99 ? -8.362 -7.184 -1.321 1.00 95.69 99 ARG A CA 1
ATOM 730 C C . ARG A 1 99 ? -7.668 -6.817 -2.634 1.00 95.69 99 ARG A C 1
ATOM 732 O O . ARG A 1 99 ? -7.088 -7.687 -3.277 1.00 95.69 99 ARG A O 1
ATOM 739 N N . ASP A 1 100 ? -7.761 -5.550 -3.016 1.00 94.75 100 ASP A N 1
ATOM 740 C CA . ASP A 1 100 ? -7.176 -4.939 -4.207 1.00 94.75 100 ASP A CA 1
ATOM 741 C C . ASP A 1 100 ? -5.745 -4.434 -3.978 1.00 94.75 100 ASP A C 1
ATOM 743 O O . ASP A 1 100 ? -5.125 -3.930 -4.907 1.00 94.75 100 ASP A O 1
ATOM 747 N N . GLY A 1 101 ? -5.209 -4.579 -2.762 1.00 93.19 101 GLY A N 1
ATOM 748 C CA . GLY A 1 101 ? -3.866 -4.127 -2.411 1.00 93.19 101 GLY A CA 1
ATOM 749 C C . GLY A 1 101 ? -3.800 -2.652 -2.035 1.00 93.19 101 GLY A C 1
ATOM 750 O O . GLY A 1 101 ? -2.699 -2.114 -1.933 1.00 93.19 101 GLY A O 1
ATOM 751 N N . LYS A 1 102 ? -4.939 -1.994 -1.798 1.00 97.44 102 LYS A N 1
ATOM 752 C CA . LYS A 1 102 ? -5.009 -0.634 -1.249 1.00 97.44 102 LYS A CA 1
ATOM 753 C C . LYS A 1 102 ? -5.284 -0.659 0.252 1.00 97.44 102 LYS A C 1
ATOM 755 O O . LYS A 1 102 ? -5.897 -1.590 0.764 1.00 97.44 102 LYS A O 1
ATOM 760 N N . ILE A 1 103 ? -4.864 0.382 0.963 1.00 97.88 103 ILE A N 1
ATOM 761 C CA . ILE A 1 103 ? -5.302 0.618 2.341 1.00 97.88 103 ILE A CA 1
ATOM 762 C C . ILE A 1 103 ? -6.678 1.278 2.306 1.00 97.88 103 ILE A C 1
ATOM 764 O O . ILE A 1 103 ? -6.896 2.242 1.568 1.00 97.88 103 ILE A O 1
ATOM 768 N N . VAL A 1 104 ? -7.594 0.767 3.122 1.00 97.94 104 VAL A N 1
ATOM 769 C CA . VAL A 1 104 ? -8.978 1.235 3.217 1.00 97.94 104 VAL A CA 1
ATOM 770 C C . VAL A 1 104 ? -9.231 1.769 4.619 1.00 97.94 104 VAL A C 1
ATOM 772 O O . VAL A 1 104 ? -8.917 1.103 5.603 1.00 97.94 104 VAL A O 1
ATOM 775 N N . LEU A 1 105 ? -9.827 2.959 4.708 1.00 97.06 105 LEU A N 1
ATOM 776 C CA . LEU A 1 105 ? -10.344 3.493 5.964 1.00 97.06 105 LEU A CA 1
ATOM 777 C C . LEU A 1 105 ? -11.665 2.787 6.304 1.00 97.06 105 LEU A C 1
ATOM 779 O O . LEU A 1 105 ? -12.575 2.740 5.478 1.00 97.06 105 LEU A O 1
ATOM 783 N N . LEU A 1 106 ? -11.768 2.230 7.508 1.00 96.00 106 LEU A N 1
ATOM 784 C CA . LEU A 1 106 ? -12.883 1.371 7.924 1.00 96.00 106 LEU A CA 1
ATOM 785 C C . LEU A 1 106 ? -14.049 2.142 8.554 1.00 96.00 106 LEU A C 1
ATOM 787 O O . LEU A 1 106 ? -15.126 1.582 8.750 1.00 96.00 106 LEU A O 1
ATOM 791 N N . ALA A 1 107 ? -13.851 3.426 8.846 1.00 91.69 107 ALA A N 1
ATOM 792 C CA . ALA A 1 107 ? -14.878 4.334 9.337 1.00 91.69 107 ALA A CA 1
ATOM 793 C C . ALA A 1 107 ? -14.872 5.643 8.528 1.00 91.69 107 ALA A C 1
ATOM 795 O O . ALA A 1 107 ? -13.835 6.018 7.982 1.00 91.69 107 ALA A O 1
ATOM 796 N N . PRO A 1 108 ? -15.994 6.381 8.456 1.00 90.88 108 PRO A N 1
ATOM 797 C CA . PRO A 1 108 ? -16.002 7.718 7.868 1.00 90.88 108 PRO A CA 1
ATOM 798 C C . PRO A 1 108 ? -14.962 8.623 8.537 1.00 90.88 108 PRO A C 1
ATOM 800 O O . PRO A 1 108 ? -14.876 8.648 9.766 1.00 90.88 108 PRO A O 1
ATOM 803 N N . SER A 1 109 ? -14.204 9.398 7.755 1.00 90.19 109 SER A N 1
ATOM 804 C CA . SER A 1 109 ? -13.092 10.204 8.280 1.00 90.19 109 SER A CA 1
ATOM 805 C C . SER A 1 109 ? -13.533 11.230 9.328 1.00 90.19 109 SER A C 1
ATOM 807 O O . SER A 1 109 ? -12.783 11.531 10.245 1.00 90.19 109 SER A O 1
ATOM 809 N N . GLN A 1 110 ? -14.777 11.705 9.289 1.00 91.62 110 GLN A N 1
ATOM 810 C CA . GLN A 1 110 ? -15.336 12.620 10.290 1.00 91.62 110 GLN A CA 1
ATOM 811 C C . GLN A 1 110 ? -15.449 11.993 11.689 1.00 91.62 110 GLN A C 1
ATOM 813 O O . GLN A 1 110 ? -15.497 12.715 12.678 1.00 91.62 110 GLN A O 1
ATOM 818 N N . LYS A 1 111 ? -15.504 10.658 11.774 1.00 90.06 111 LYS A N 1
ATOM 819 C CA . LYS A 1 111 ? -15.594 9.902 13.033 1.00 90.06 111 LYS A CA 1
ATOM 820 C C . LYS A 1 111 ? -14.228 9.448 13.550 1.00 90.06 111 LYS A C 1
ATOM 822 O O . LYS A 1 111 ? -14.156 8.813 14.597 1.00 90.06 111 LYS A O 1
ATOM 827 N N . VAL A 1 112 ? -13.160 9.746 12.814 1.00 91.69 112 VAL A N 1
ATOM 828 C CA . VAL A 1 112 ? -11.792 9.355 13.149 1.00 91.69 112 VAL A CA 1
ATOM 829 C C . VAL A 1 112 ? -11.054 10.569 13.722 1.00 91.69 112 VAL A C 1
ATOM 831 O O . VA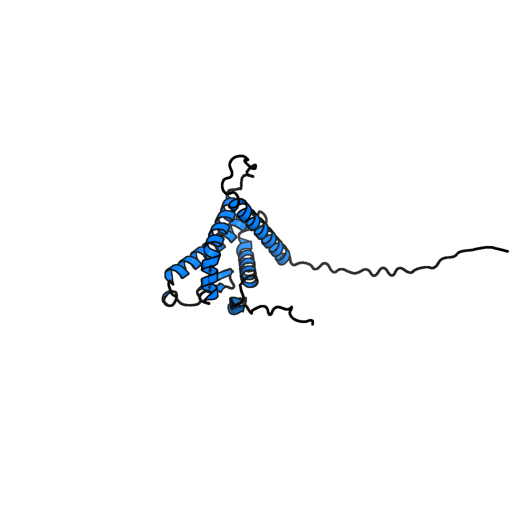L A 1 112 ? -11.050 11.625 13.080 1.00 91.69 112 VAL A O 1
ATOM 834 N N . PRO A 1 113 ? -10.401 10.461 14.894 1.00 89.19 113 PRO A N 1
ATOM 835 C CA . PRO A 1 113 ? -9.534 11.518 15.407 1.00 89.19 113 PRO A CA 1
ATOM 836 C C . PRO A 1 113 ? -8.475 11.917 14.370 1.00 89.19 113 PRO A C 1
ATOM 838 O O . PRO A 1 113 ? -7.746 11.075 13.852 1.00 89.19 113 PRO A O 1
ATOM 841 N N . GLY A 1 114 ? -8.421 13.203 14.010 1.00 94.00 114 GLY A N 1
ATOM 842 C CA . GLY A 1 114 ? -7.530 13.675 12.943 1.00 94.00 114 GLY A CA 1
ATOM 843 C C . GLY A 1 114 ? -7.877 13.131 11.550 1.00 94.00 114 GLY A C 1
ATOM 844 O O . GLY A 1 114 ? -7.016 13.091 10.673 1.00 94.00 114 GLY A O 1
ATOM 845 N N . GLY A 1 115 ? -9.123 12.718 11.310 1.00 93.31 115 GLY A N 1
ATOM 846 C CA . GLY A 1 115 ? -9.488 11.901 10.156 1.00 93.31 115 GLY A CA 1
ATOM 847 C C . GLY A 1 115 ? -9.190 12.488 8.777 1.00 93.31 115 GLY A C 1
ATOM 848 O O . GLY A 1 115 ? -8.907 11.720 7.864 1.00 93.31 115 GLY A O 1
ATOM 849 N N . LYS A 1 116 ? -9.149 13.820 8.607 1.00 95.38 116 LYS A N 1
ATOM 850 C CA . LYS A 1 116 ? -8.650 14.434 7.357 1.00 95.38 116 LYS A CA 1
ATOM 851 C C . LYS A 1 116 ? -7.179 14.086 7.102 1.00 95.38 116 LYS A C 1
ATOM 853 O O . LYS A 1 116 ? -6.823 13.720 5.988 1.00 95.38 116 LYS A O 1
ATOM 858 N N . ARG A 1 117 ? -6.335 14.159 8.138 1.00 95.62 117 ARG A N 1
ATOM 859 C CA . ARG A 1 117 ? -4.914 13.787 8.065 1.00 95.62 117 ARG A CA 1
ATOM 860 C C . ARG A 1 117 ? -4.753 12.286 7.834 1.00 95.62 117 ARG A C 1
ATOM 862 O O . ARG A 1 117 ? -3.962 11.899 6.986 1.00 95.62 117 ARG A O 1
ATOM 869 N N . VAL A 1 118 ? -5.535 11.456 8.528 1.00 97.00 118 VAL A N 1
ATOM 870 C CA . VAL A 1 118 ? -5.539 9.993 8.327 1.00 97.00 118 VAL A CA 1
ATOM 871 C C . VAL A 1 118 ? -5.929 9.638 6.891 1.00 97.00 118 VAL A C 1
ATOM 873 O O . VAL A 1 118 ? -5.253 8.851 6.234 1.00 97.00 118 VAL A O 1
ATOM 876 N N . GLN A 1 119 ? -6.996 10.249 6.374 1.00 96.81 119 GLN A N 1
ATOM 877 C CA . GLN A 1 119 ? -7.448 10.044 5.003 1.00 96.81 119 GLN A CA 1
ATOM 878 C C . GLN A 1 119 ? -6.382 10.471 3.988 1.00 96.81 119 GLN A C 1
ATOM 880 O O . GLN A 1 119 ? -6.154 9.749 3.018 1.00 96.81 119 GLN A O 1
ATOM 885 N N . GLN A 1 120 ? -5.703 11.597 4.227 1.00 97.38 120 GLN A N 1
ATOM 886 C CA . GLN A 1 120 ? -4.601 12.050 3.381 1.00 97.38 120 GLN A CA 1
ATOM 887 C C . GLN A 1 120 ? -3.427 11.064 3.401 1.00 97.38 120 GLN A C 1
ATOM 889 O O . GLN A 1 120 ? -2.946 10.682 2.341 1.00 97.38 120 GLN A O 1
ATOM 894 N N . LEU A 1 121 ? -3.021 10.587 4.581 1.00 97.50 121 LEU A N 1
ATOM 895 C CA . LEU A 1 121 ? -1.938 9.612 4.732 1.00 97.50 121 LEU A CA 1
ATOM 896 C C . LEU A 1 121 ? -2.231 8.312 3.960 1.00 97.50 121 LEU A C 1
ATOM 898 O O . LEU A 1 121 ? -1.369 7.795 3.251 1.00 97.50 121 LEU A O 1
ATOM 902 N N . ILE A 1 122 ? -3.467 7.809 4.053 1.00 98.06 122 ILE A N 1
ATOM 903 C CA . ILE A 1 122 ? -3.924 6.629 3.303 1.00 98.06 122 ILE A CA 1
ATOM 904 C C . ILE A 1 122 ? -3.932 6.904 1.794 1.00 98.06 122 ILE A C 1
ATOM 906 O O . ILE A 1 122 ? -3.511 6.053 1.009 1.00 98.06 122 ILE A O 1
ATOM 910 N N . ALA A 1 123 ? -4.400 8.080 1.369 1.00 98.19 123 ALA A N 1
ATOM 911 C CA . ALA A 1 123 ? -4.397 8.466 -0.040 1.00 98.19 123 ALA A CA 1
ATOM 912 C C . ALA A 1 123 ? -2.969 8.567 -0.600 1.00 98.19 123 ALA A C 1
ATOM 914 O O . ALA A 1 123 ? -2.715 8.109 -1.715 1.00 98.19 123 ALA A O 1
ATOM 915 N N . ASP A 1 124 ? -2.034 9.110 0.180 1.00 97.88 124 ASP A N 1
ATOM 916 C CA . ASP A 1 124 ? -0.622 9.222 -0.182 1.00 97.88 124 ASP A CA 1
ATOM 917 C C . ASP A 1 124 ? 0.036 7.844 -0.319 1.00 97.88 124 ASP A C 1
ATOM 919 O O . ASP A 1 124 ? 0.697 7.577 -1.322 1.00 97.88 124 ASP A O 1
ATOM 923 N N . GLU A 1 125 ? -0.208 6.933 0.626 1.00 97.88 125 GLU A N 1
ATOM 924 C CA . GLU A 1 125 ? 0.274 5.550 0.535 1.00 97.88 125 GLU A CA 1
ATOM 925 C C . GLU A 1 125 ? -0.300 4.818 -0.680 1.00 97.88 125 GLU A C 1
ATOM 927 O O . GLU A 1 125 ? 0.433 4.154 -1.411 1.00 97.88 125 GLU A O 1
ATOM 932 N N . ASN A 1 126 ? -1.599 4.957 -0.945 1.00 98.31 126 ASN A N 1
ATOM 933 C CA . ASN A 1 126 ? -2.226 4.320 -2.102 1.00 98.31 126 ASN A CA 1
ATOM 934 C C . ASN A 1 126 ? -1.699 4.886 -3.430 1.00 98.31 126 ASN A C 1
ATOM 936 O O . ASN A 1 126 ? -1.482 4.124 -4.375 1.00 98.31 126 ASN A O 1
ATOM 940 N N . ARG A 1 127 ? -1.427 6.196 -3.496 1.00 98.00 127 ARG A N 1
ATOM 941 C CA . ARG A 1 127 ? -0.773 6.830 -4.650 1.00 98.00 127 ARG A CA 1
ATOM 942 C C . ARG A 1 127 ? 0.639 6.284 -4.860 1.00 98.00 127 ARG A C 1
ATOM 944 O O . ARG A 1 127 ? 1.041 6.048 -6.000 1.00 98.00 127 ARG A O 1
ATOM 951 N N . ASP A 1 128 ? 1.380 6.039 -3.787 1.00 95.81 128 ASP A N 1
ATOM 952 C CA . ASP A 1 128 ? 2.719 5.459 -3.873 1.00 95.81 128 ASP A CA 1
ATOM 953 C C . ASP A 1 128 ? 2.699 3.970 -4.234 1.00 95.81 128 ASP A C 1
ATOM 955 O O . ASP A 1 128 ? 3.537 3.532 -5.019 1.00 95.81 128 ASP A O 1
ATOM 959 N N . ARG A 1 129 ? 1.702 3.196 -3.787 1.00 95.62 129 ARG A N 1
ATOM 960 C CA . ARG A 1 129 ? 1.475 1.820 -4.272 1.00 95.62 129 ARG A CA 1
ATOM 961 C C . ARG A 1 129 ? 1.177 1.788 -5.775 1.00 95.62 129 ARG A C 1
ATOM 963 O O . ARG A 1 129 ? 1.688 0.931 -6.492 1.00 95.62 129 ARG A O 1
ATOM 970 N N . GLU A 1 130 ? 0.422 2.760 -6.282 1.00 96.19 130 GLU A N 1
ATOM 971 C CA . GLU A 1 130 ? 0.197 2.917 -7.724 1.00 96.19 130 GLU A CA 1
ATOM 972 C C . GLU A 1 130 ? 1.482 3.283 -8.481 1.00 96.19 130 GLU A C 1
ATOM 974 O O . GLU A 1 130 ? 1.753 2.714 -9.541 1.00 96.19 130 GLU A O 1
ATOM 979 N N . ARG A 1 131 ? 2.293 4.205 -7.942 1.00 93.56 131 ARG A N 1
ATOM 980 C CA . ARG A 1 131 ? 3.616 4.536 -8.502 1.00 93.56 131 ARG A CA 1
ATOM 981 C C . ARG A 1 131 ? 4.537 3.320 -8.506 1.00 93.56 131 ARG A C 1
ATOM 983 O O . ARG A 1 131 ? 5.182 3.079 -9.518 1.00 93.56 131 ARG A O 1
ATOM 990 N N . LEU A 1 132 ? 4.540 2.524 -7.436 1.00 88.19 132 LEU A N 1
ATOM 991 C CA . LEU A 1 132 ? 5.315 1.287 -7.329 1.00 88.19 132 LEU A CA 1
ATOM 992 C C . LEU A 1 132 ? 4.963 0.316 -8.459 1.00 88.19 132 LEU A C 1
ATOM 994 O O . LEU A 1 132 ? 5.853 -0.135 -9.174 1.00 88.19 132 LEU A O 1
ATOM 998 N N . VAL A 1 133 ? 3.673 0.034 -8.665 1.00 89.88 133 VAL A N 1
ATOM 999 C CA . VAL A 1 133 ? 3.216 -0.869 -9.735 1.00 89.88 133 VAL A CA 1
ATOM 1000 C C . VAL A 1 133 ? 3.641 -0.353 -11.112 1.00 89.88 133 VAL A C 1
ATOM 1002 O O . VAL A 1 133 ? 4.153 -1.123 -11.923 1.00 89.88 133 VAL A O 1
ATOM 1005 N N . ARG A 1 134 ? 3.483 0.951 -11.380 1.00 90.88 134 ARG A N 1
ATOM 1006 C CA . ARG A 1 134 ? 3.919 1.548 -12.654 1.00 90.88 134 ARG A CA 1
ATOM 1007 C C . ARG A 1 134 ? 5.433 1.481 -12.844 1.00 90.88 134 ARG A C 1
ATOM 1009 O O . ARG A 1 134 ? 5.880 1.134 -13.933 1.00 90.88 134 ARG A O 1
ATOM 1016 N N . ALA A 1 135 ? 6.204 1.787 -11.803 1.00 84.62 135 ALA A N 1
ATOM 1017 C CA . ALA A 1 135 ? 7.660 1.759 -11.845 1.00 84.62 135 ALA A CA 1
ATOM 1018 C C . ALA A 1 135 ? 8.187 0.336 -12.075 1.00 84.62 135 ALA A C 1
ATOM 1020 O O . ALA A 1 135 ? 9.090 0.153 -12.883 1.00 84.62 135 ALA A O 1
ATOM 1021 N N . LEU A 1 136 ? 7.588 -0.681 -11.444 1.00 81.56 136 LEU A N 1
ATOM 1022 C CA . LEU A 1 136 ? 7.943 -2.084 -11.682 1.00 81.56 136 LEU A CA 1
ATOM 1023 C C . LEU A 1 136 ? 7.728 -2.484 -13.145 1.00 81.56 136 LEU A C 1
ATOM 1025 O O . LEU A 1 136 ? 8.623 -3.069 -13.744 1.00 81.56 136 LEU A O 1
ATOM 1029 N N . ILE A 1 137 ? 6.592 -2.106 -13.739 1.00 85.31 137 ILE A N 1
ATOM 1030 C CA . ILE A 1 137 ? 6.317 -2.356 -15.164 1.00 85.31 137 ILE A CA 1
ATOM 1031 C C . ILE A 1 137 ? 7.320 -1.624 -16.062 1.00 85.31 137 ILE A C 1
ATOM 1033 O O . ILE A 1 137 ? 7.722 -2.148 -17.090 1.00 85.31 137 ILE A O 1
ATOM 1037 N N . ALA A 1 138 ? 7.715 -0.402 -15.703 1.00 81.38 138 ALA A N 1
ATOM 1038 C CA . ALA A 1 138 ? 8.633 0.387 -16.519 1.00 81.38 138 ALA A CA 1
ATOM 1039 C C . ALA A 1 138 ? 10.089 -0.104 -16.440 1.00 81.38 138 ALA A C 1
ATOM 1041 O O . ALA A 1 138 ? 10.831 0.021 -17.411 1.00 81.38 138 ALA A O 1
ATOM 1042 N N . VAL A 1 139 ? 10.513 -0.623 -15.285 1.00 73.19 139 VAL A N 1
ATOM 1043 C CA . VAL A 1 139 ? 11.882 -1.118 -15.061 1.00 73.19 139 VAL A CA 1
ATOM 1044 C C . VAL A 1 139 ? 12.078 -2.526 -15.625 1.00 73.19 139 VAL A C 1
ATOM 1046 O O . VAL A 1 139 ? 13.198 -2.886 -15.986 1.00 73.19 139 VAL A O 1
ATOM 1049 N N . ASP A 1 140 ? 11.016 -3.326 -15.687 1.00 72.62 140 ASP A N 1
ATOM 1050 C CA . ASP A 1 140 ? 11.090 -4.738 -16.036 1.00 72.62 140 ASP A CA 1
ATOM 1051 C C . ASP A 1 140 ? 10.640 -4.995 -17.477 1.00 72.62 140 ASP A C 1
ATOM 1053 O O . ASP A 1 140 ? 9.466 -4.857 -17.810 1.00 72.62 140 ASP A O 1
ATOM 1057 N N . ALA A 1 141 ? 11.576 -5.413 -18.331 1.00 74.31 141 ALA A N 1
ATOM 1058 C CA . ALA A 1 141 ? 11.299 -5.709 -19.735 1.00 74.31 141 ALA A CA 1
ATOM 1059 C C . ALA A 1 141 ? 10.352 -6.910 -19.936 1.00 74.31 141 ALA A C 1
ATOM 1061 O O . ALA A 1 141 ? 9.791 -7.064 -21.020 1.00 74.31 141 ALA A O 1
ATOM 1062 N N . GLU A 1 142 ? 10.176 -7.759 -18.917 1.00 78.25 142 GLU A N 1
ATOM 1063 C CA . GLU A 1 142 ? 9.260 -8.905 -18.957 1.00 78.25 142 GLU A CA 1
ATOM 1064 C C . GLU A 1 142 ? 7.832 -8.529 -18.536 1.00 78.25 142 GLU A C 1
ATOM 1066 O O . GLU A 1 142 ? 6.900 -9.300 -18.771 1.00 78.25 142 GLU A O 1
ATOM 1071 N N . LEU A 1 143 ? 7.645 -7.354 -17.921 1.00 79.12 143 LEU A N 1
ATOM 1072 C CA . LEU A 1 143 ? 6.346 -6.876 -17.466 1.00 79.12 143 LEU A CA 1
ATOM 1073 C C . LEU A 1 143 ? 5.747 -5.880 -18.454 1.00 79.12 143 LEU A C 1
ATOM 1075 O O . LEU A 1 143 ? 6.412 -5.066 -19.087 1.00 79.12 143 LEU A O 1
ATOM 1079 N N . SER A 1 144 ? 4.425 -5.909 -18.543 1.00 85.12 144 SER A N 1
ATOM 1080 C CA . SER A 1 144 ? 3.647 -4.996 -19.363 1.00 85.12 144 SER A CA 1
ATOM 1081 C C . SER A 1 144 ? 2.500 -4.385 -18.565 1.00 85.12 144 SER A C 1
ATOM 1083 O O . SER A 1 144 ? 2.159 -4.809 -17.459 1.00 85.12 144 SER A O 1
ATOM 1085 N N . LYS A 1 145 ? 1.810 -3.405 -19.159 1.00 88.06 145 LYS A N 1
ATOM 1086 C CA . LYS A 1 145 ? 0.582 -2.842 -18.568 1.00 88.06 145 LYS A CA 1
ATOM 1087 C C . LYS A 1 145 ? -0.498 -3.905 -18.314 1.00 88.06 145 LYS A C 1
ATOM 1089 O O . LYS A 1 145 ? -1.331 -3.711 -17.433 1.00 88.06 145 LYS A O 1
ATOM 1094 N N . ARG A 1 146 ? -0.484 -5.020 -19.059 1.00 89.25 146 ARG A N 1
ATOM 1095 C CA . ARG A 1 146 ? -1.436 -6.133 -18.893 1.00 89.25 146 ARG A CA 1
ATOM 1096 C C . ARG A 1 146 ? -1.204 -6.909 -17.597 1.00 89.25 146 ARG A C 1
ATOM 1098 O O . ARG A 1 146 ? -2.133 -7.540 -17.108 1.00 89.25 146 ARG A O 1
ATOM 1105 N N . ASP A 1 147 ? -0.010 -6.802 -17.019 1.00 85.06 147 ASP A N 1
ATOM 1106 C CA . ASP A 1 147 ? 0.380 -7.491 -15.789 1.00 85.06 147 ASP A CA 1
ATOM 1107 C C . ASP A 1 147 ? 0.049 -6.678 -14.529 1.00 85.06 147 ASP A C 1
ATOM 1109 O O . ASP A 1 147 ? 0.138 -7.192 -13.415 1.00 85.06 147 ASP A O 1
ATOM 1113 N N . ALA A 1 148 ? -0.414 -5.428 -14.673 1.00 88.56 148 ALA A N 1
ATOM 1114 C CA . ALA A 1 148 ? -0.799 -4.588 -13.540 1.00 88.56 148 ALA A CA 1
ATOM 1115 C C . ALA A 1 148 ? -1.817 -5.263 -12.590 1.00 88.56 148 ALA A C 1
ATOM 1117 O O . ALA A 1 148 ? -1.595 -5.215 -11.378 1.00 88.56 148 ALA A O 1
ATOM 1118 N N . PRO A 1 149 ? -2.883 -5.947 -13.063 1.00 92.25 149 PRO A N 1
ATOM 1119 C CA . PRO A 1 149 ? -3.797 -6.667 -12.172 1.00 92.25 149 PRO A CA 1
ATOM 1120 C C . PRO A 1 149 ? -3.111 -7.787 -11.374 1.00 92.25 149 PRO A C 1
ATOM 1122 O O . PRO A 1 149 ? -3.443 -8.008 -10.208 1.00 92.25 149 PRO A O 1
ATOM 1125 N N . LEU A 1 150 ? -2.133 -8.478 -11.972 1.00 87.12 150 LEU A N 1
ATOM 1126 C CA . LEU A 1 150 ? -1.348 -9.500 -11.279 1.00 87.12 150 LEU A CA 1
ATOM 1127 C C . LEU A 1 150 ? -0.485 -8.873 -10.179 1.00 87.12 150 LEU A C 1
ATOM 1129 O O . LEU A 1 150 ? -0.482 -9.380 -9.057 1.00 87.12 150 LEU A O 1
ATOM 1133 N N . LEU A 1 151 ? 0.190 -7.759 -10.474 1.00 87.56 151 LEU A N 1
ATOM 1134 C CA . LEU A 1 151 ? 1.006 -7.026 -9.501 1.00 87.56 151 LEU A CA 1
ATOM 1135 C C . LEU A 1 151 ? 0.179 -6.550 -8.302 1.00 87.56 151 LEU A C 1
ATOM 1137 O O . LEU A 1 151 ? 0.599 -6.738 -7.162 1.00 87.56 151 LEU A O 1
ATOM 1141 N N . TRP A 1 152 ? -1.025 -6.022 -8.533 1.00 92.75 152 TRP A N 1
ATOM 1142 C CA . TRP A 1 152 ? -1.946 -5.651 -7.452 1.00 92.75 152 TRP A CA 1
ATOM 1143 C C . TRP A 1 152 ? -2.374 -6.847 -6.604 1.00 92.75 152 TRP A C 1
ATOM 1145 O O . TRP A 1 152 ? -2.407 -6.753 -5.378 1.00 92.75 152 TRP A O 1
ATOM 1155 N N . ARG A 1 153 ? -2.644 -8.000 -7.225 1.00 89.38 153 ARG A N 1
ATOM 1156 C CA . ARG A 1 153 ? -2.984 -9.231 -6.496 1.00 89.38 153 ARG A CA 1
ATOM 1157 C C . ARG A 1 153 ? -1.824 -9.718 -5.622 1.00 89.38 153 ARG A C 1
ATOM 1159 O O . ARG A 1 153 ? -2.063 -10.152 -4.493 1.00 89.38 153 ARG A O 1
ATOM 1166 N N . ILE A 1 154 ? -0.593 -9.639 -6.130 1.00 86.00 154 ILE A N 1
ATOM 1167 C CA . ILE A 1 154 ? 0.625 -9.969 -5.376 1.00 86.00 154 ILE A CA 1
ATOM 1168 C C . ILE A 1 154 ? 0.793 -8.996 -4.210 1.00 86.00 154 ILE A C 1
ATOM 1170 O O . ILE A 1 154 ? 0.963 -9.444 -3.081 1.00 86.00 154 ILE A O 1
ATOM 1174 N N . LEU A 1 155 ? 0.660 -7.689 -4.451 1.00 88.00 155 LEU A N 1
ATOM 1175 C CA . LEU A 1 155 ? 0.751 -6.672 -3.405 1.00 88.00 155 LEU A CA 1
ATOM 1176 C C . LEU A 1 155 ? -0.297 -6.902 -2.310 1.00 88.00 155 LEU A C 1
ATOM 1178 O O . LEU A 1 155 ? 0.048 -6.946 -1.136 1.00 88.00 155 LEU A O 1
ATOM 1182 N N . ALA A 1 156 ? -1.553 -7.153 -2.686 1.00 91.25 156 ALA A N 1
ATOM 1183 C CA . ALA A 1 156 ? -2.621 -7.466 -1.742 1.00 91.25 156 ALA A CA 1
ATOM 1184 C C . ALA A 1 156 ? -2.300 -8.704 -0.898 1.00 91.25 156 ALA A C 1
ATOM 1186 O O . ALA A 1 156 ? -2.521 -8.718 0.312 1.00 91.25 156 ALA A O 1
ATOM 1187 N N . ARG A 1 157 ? -1.777 -9.764 -1.522 1.00 87.75 157 ARG A N 1
ATOM 1188 C CA . ARG A 1 157 ? -1.366 -10.973 -0.804 1.00 87.75 157 ARG A CA 1
ATOM 1189 C C . ARG A 1 157 ? -0.204 -10.692 0.146 1.00 87.75 157 ARG A C 1
ATOM 1191 O O . ARG A 1 157 ? -0.284 -11.122 1.295 1.00 87.75 157 ARG A O 1
ATOM 1198 N N . LEU A 1 158 ? 0.820 -9.977 -0.316 1.00 86.44 158 LEU A N 1
ATOM 1199 C CA . LEU A 1 158 ? 1.985 -9.610 0.481 1.00 86.44 158 LEU A CA 1
ATOM 1200 C C . LEU A 1 158 ? 1.548 -8.813 1.711 1.00 86.44 158 LEU A C 1
ATOM 1202 O O . LEU A 1 158 ? 1.789 -9.261 2.828 1.00 86.44 158 LEU A O 1
ATOM 1206 N N . SER A 1 159 ? 0.789 -7.734 1.510 1.00 89.75 159 SER A N 1
ATOM 1207 C CA . SER A 1 159 ? 0.261 -6.889 2.583 1.00 89.75 159 SER A CA 1
ATOM 1208 C C . SER A 1 159 ? -0.548 -7.673 3.614 1.00 89.75 159 SER A C 1
ATOM 1210 O O . SER A 1 159 ? -0.410 -7.425 4.806 1.00 89.75 159 SER A O 1
ATOM 1212 N N . ARG A 1 160 ? -1.356 -8.658 3.197 1.00 90.44 160 ARG A N 1
ATOM 1213 C CA . ARG A 1 160 ? -2.070 -9.531 4.145 1.00 90.44 160 ARG A CA 1
ATOM 1214 C C . ARG A 1 160 ? -1.145 -10.472 4.907 1.00 90.44 160 ARG A C 1
ATOM 1216 O O . ARG A 1 160 ? -1.397 -10.737 6.075 1.00 90.44 160 ARG A O 1
ATOM 1223 N N . SER A 1 161 ? -0.122 -11.013 4.247 1.00 86.12 161 SER A N 1
ATOM 1224 C CA . SER A 1 161 ? 0.815 -11.956 4.869 1.00 86.12 161 SER A CA 1
ATOM 1225 C C . SER A 1 161 ? 1.770 -11.293 5.860 1.00 86.12 161 SER A C 1
ATOM 1227 O O . SER A 1 161 ? 2.213 -11.951 6.795 1.00 86.12 161 SER A O 1
ATOM 1229 N N . THR A 1 162 ? 2.054 -10.002 5.672 1.00 86.50 162 THR A N 1
ATOM 1230 C CA . THR A 1 162 ? 2.940 -9.207 6.531 1.00 86.50 162 THR A CA 1
ATOM 1231 C C . THR A 1 162 ? 2.180 -8.320 7.520 1.00 86.50 162 THR A C 1
ATOM 1233 O O . THR A 1 162 ? 2.808 -7.613 8.303 1.00 86.50 162 THR A O 1
ATOM 1236 N N . ALA A 1 163 ? 0.843 -8.319 7.491 1.00 91.94 163 ALA A N 1
ATOM 1237 C CA . ALA A 1 163 ? 0.026 -7.568 8.438 1.00 91.94 163 ALA A CA 1
ATOM 1238 C C . ALA A 1 163 ? 0.232 -8.087 9.872 1.00 91.94 163 ALA A C 1
ATOM 1240 O O . ALA A 1 163 ? 0.316 -9.297 10.107 1.00 91.94 163 ALA A O 1
ATOM 1241 N N . ARG A 1 164 ? 0.301 -7.168 10.840 1.00 93.75 164 ARG A N 1
ATOM 1242 C CA . ARG A 1 164 ? 0.559 -7.512 12.244 1.00 93.75 164 ARG A CA 1
ATOM 1243 C C . ARG A 1 164 ? -0.675 -8.170 12.876 1.00 93.75 164 ARG A C 1
ATOM 1245 O O . ARG A 1 164 ? -1.802 -7.894 12.453 1.00 93.75 164 ARG A O 1
ATOM 1252 N N . PRO A 1 165 ? -0.511 -9.010 13.913 1.00 95.19 165 PRO A N 1
ATOM 1253 C CA . PRO A 1 165 ? -1.629 -9.447 14.742 1.00 95.19 165 PRO A CA 1
ATOM 1254 C C . PRO A 1 165 ? -2.531 -8.283 15.165 1.00 95.19 165 PRO A C 1
ATOM 1256 O O . PRO A 1 165 ? -2.041 -7.245 15.592 1.00 95.19 165 PRO A O 1
ATOM 1259 N N . GLY A 1 166 ? -3.848 -8.454 15.050 1.00 95.00 166 GLY A N 1
ATOM 1260 C CA . GLY A 1 166 ? -4.823 -7.399 15.348 1.00 95.00 166 GLY A CA 1
ATOM 1261 C C . GLY A 1 166 ? -5.197 -6.518 14.150 1.00 95.00 166 GLY A C 1
ATOM 1262 O O . GLY A 1 166 ? -6.314 -5.997 14.121 1.00 95.00 166 GLY A O 1
ATOM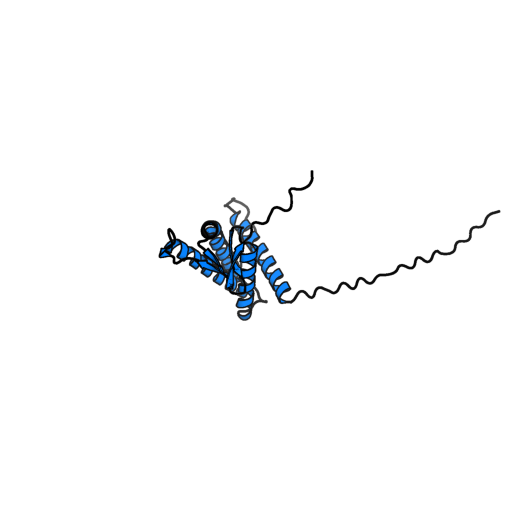 1263 N N . HIS A 1 167 ? -4.354 -6.431 13.114 1.00 96.88 167 HIS A N 1
ATOM 1264 C CA . HIS A 1 167 ? -4.671 -5.660 11.906 1.00 96.88 167 HIS A CA 1
ATOM 1265 C C . HIS A 1 167 ? -5.875 -6.236 11.159 1.00 96.88 167 HIS A C 1
ATOM 1267 O O . HIS A 1 167 ? -6.109 -7.450 11.128 1.00 96.88 167 HIS A O 1
ATOM 1273 N N . LYS A 1 168 ? -6.637 -5.346 10.519 1.00 98.06 168 LYS A N 1
ATOM 1274 C CA . LYS A 1 168 ? -7.763 -5.701 9.652 1.00 98.06 168 LYS A CA 1
ATOM 1275 C C . LYS A 1 168 ? -7.275 -5.971 8.233 1.00 98.06 168 LYS A C 1
ATOM 1277 O O . LYS A 1 168 ? -6.551 -5.170 7.646 1.00 98.06 168 LYS A O 1
ATOM 1282 N N . VAL A 1 169 ? -7.718 -7.086 7.666 1.00 97.56 169 VAL A N 1
ATOM 1283 C CA . VAL A 1 169 ? -7.400 -7.493 6.295 1.00 97.56 169 VAL A CA 1
ATOM 1284 C C . VAL A 1 169 ? -8.655 -7.983 5.587 1.00 97.56 169 VAL A C 1
ATOM 1286 O O . VAL A 1 169 ? -9.493 -8.659 6.185 1.00 97.56 169 VAL A O 1
ATOM 1289 N N . GLN A 1 170 ? -8.793 -7.657 4.308 1.00 97.12 170 GLN A N 1
ATOM 1290 C CA . GLN A 1 170 ? -9.913 -8.096 3.490 1.00 97.12 170 GLN A CA 1
ATOM 1291 C C . GLN A 1 170 ? -9.537 -9.350 2.695 1.00 97.12 170 GLN A C 1
ATOM 1293 O O . GLN A 1 170 ? -8.559 -9.370 1.945 1.00 97.12 170 GLN A O 1
ATOM 1298 N N . LEU A 1 171 ? -10.323 -10.410 2.852 1.00 92.81 171 LEU A N 1
ATOM 1299 C CA . LEU A 1 171 ? -10.185 -11.661 2.115 1.00 92.81 171 LEU A CA 1
ATOM 1300 C C . LEU A 1 171 ? -10.570 -11.483 0.638 1.00 92.81 171 LEU A C 1
ATOM 1302 O O . LEU A 1 171 ? -11.188 -10.493 0.243 1.00 92.81 171 LEU A O 1
ATOM 1306 N N . ALA A 1 172 ? -10.220 -12.470 -0.192 1.00 88.50 172 ALA A N 1
ATOM 1307 C CA . ALA A 1 172 ? -10.518 -12.444 -1.627 1.00 88.50 172 ALA A CA 1
ATOM 1308 C C . ALA A 1 172 ? -12.027 -12.318 -1.921 1.00 88.50 172 ALA A C 1
ATOM 1310 O O . ALA A 1 172 ? -12.421 -11.626 -2.859 1.00 88.50 172 ALA A O 1
ATOM 1311 N N . ASP A 1 173 ? -12.870 -12.911 -1.072 1.00 91.19 173 ASP A N 1
ATOM 1312 C CA . ASP A 1 173 ? -14.334 -12.821 -1.144 1.00 91.19 173 ASP A CA 1
ATOM 1313 C C . ASP A 1 173 ? -14.900 -11.459 -0.687 1.00 91.19 173 ASP A C 1
ATOM 1315 O O . ASP A 1 173 ? -16.100 -11.222 -0.783 1.00 91.19 173 ASP A O 1
ATOM 1319 N N . GLY A 1 174 ? -14.048 -10.533 -0.234 1.00 93.31 174 GLY A N 1
ATOM 1320 C CA . GLY A 1 174 ? -14.444 -9.207 0.238 1.00 93.31 174 GLY A CA 1
ATOM 1321 C C . GLY A 1 174 ? -14.765 -9.129 1.730 1.00 93.31 174 GLY A C 1
ATOM 1322 O O . GLY A 1 174 ? -14.972 -8.022 2.233 1.00 93.31 174 GLY A O 1
ATOM 1323 N N . ARG A 1 175 ? -14.766 -10.248 2.465 1.00 96.19 175 ARG A N 1
ATOM 1324 C CA . ARG A 1 175 ? -14.989 -10.228 3.915 1.00 96.19 175 ARG A CA 1
ATOM 1325 C C . ARG A 1 175 ? -13.776 -9.671 4.646 1.00 96.19 175 ARG A C 1
ATOM 1327 O O . ARG A 1 175 ? -12.639 -10.045 4.369 1.00 96.19 175 ARG A O 1
ATOM 1334 N N . TRP A 1 176 ? -14.026 -8.812 5.625 1.00 96.38 176 TRP A N 1
ATOM 1335 C CA . TRP A 1 176 ? -12.998 -8.336 6.543 1.00 96.38 176 TRP A CA 1
ATOM 1336 C C . TRP A 1 176 ? -12.767 -9.350 7.660 1.00 96.38 176 TRP A C 1
ATOM 1338 O O . TRP A 1 176 ? -13.714 -9.875 8.243 1.00 96.38 176 TRP A O 1
ATOM 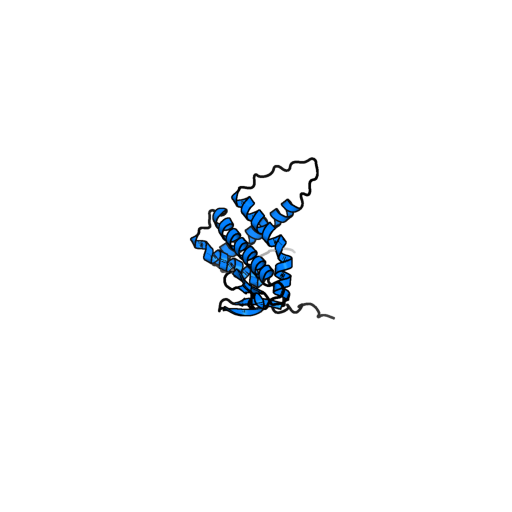1348 N N . THR A 1 177 ? -11.503 -9.592 7.984 1.00 96.25 177 THR A N 1
ATOM 1349 C CA . THR A 1 177 ? -11.084 -10.383 9.141 1.00 96.25 177 THR A CA 1
ATOM 1350 C C . THR A 1 177 ? -9.975 -9.659 9.899 1.00 96.25 177 THR A C 1
ATOM 1352 O O . THR A 1 177 ? -9.392 -8.691 9.409 1.00 96.25 177 THR A O 1
ATOM 1355 N N . THR A 1 178 ? -9.694 -10.120 11.111 1.00 96.75 178 THR A N 1
ATOM 1356 C CA . THR A 1 178 ? -8.547 -9.683 11.906 1.00 96.75 178 THR A CA 1
ATOM 1357 C C . THR A 1 178 ? -7.454 -10.740 11.826 1.00 96.75 178 THR A C 1
ATOM 1359 O O . THR A 1 178 ? -7.737 -11.934 11.936 1.00 96.75 178 THR A O 1
ATOM 1362 N N . VAL A 1 179 ? -6.206 -10.311 11.638 1.00 93.69 179 VAL A N 1
ATOM 1363 C CA . VAL A 1 179 ? -5.049 -11.208 11.689 1.00 93.69 179 VAL A CA 1
ATOM 1364 C C . VAL A 1 179 ? -4.930 -11.769 13.102 1.00 93.69 179 VAL A C 1
ATOM 1366 O O . VAL A 1 179 ? -4.795 -11.024 14.074 1.00 93.69 179 VAL A O 1
ATOM 1369 N N . ALA A 1 180 ? -5.008 -13.092 13.219 1.00 89.62 180 ALA A N 1
ATOM 1370 C CA . ALA A 1 180 ? -4.866 -13.763 14.499 1.00 89.62 180 ALA A CA 1
ATOM 1371 C C . ALA A 1 180 ? -3.442 -13.581 15.044 1.00 89.62 180 ALA A C 1
ATOM 1373 O O . ALA A 1 180 ? -2.467 -13.646 14.295 1.00 89.62 180 ALA A O 1
ATOM 1374 N N . ALA A 1 181 ? -3.316 -13.421 16.362 1.00 76.94 181 ALA A N 1
ATOM 1375 C CA . ALA A 1 181 ? -2.024 -13.556 17.015 1.00 76.94 181 ALA A CA 1
ATOM 1376 C C . ALA A 1 181 ? -1.487 -14.968 16.766 1.00 76.94 181 ALA A C 1
ATOM 1378 O O . ALA A 1 181 ? -2.157 -15.962 17.065 1.00 76.94 181 ALA A O 1
ATOM 1379 N N . GLN A 1 182 ? -0.281 -15.067 16.205 1.00 59.12 182 GLN A N 1
ATOM 1380 C CA . GLN A 1 182 ? 0.409 -16.346 16.150 1.00 59.12 182 GLN A CA 1
ATOM 1381 C C . GLN A 1 182 ? 0.660 -16.784 17.594 1.00 59.12 182 GLN A C 1
ATOM 1383 O O . GLN A 1 182 ? 1.443 -16.167 18.312 1.00 59.12 182 GLN A O 1
ATOM 1388 N N . LYS A 1 183 ? -0.027 -17.839 18.046 1.00 46.56 183 LYS A N 1
ATOM 1389 C CA . LYS A 1 183 ? 0.337 -18.496 19.302 1.00 46.56 183 LYS A CA 1
ATOM 1390 C C . LYS A 1 183 ? 1.780 -18.960 19.144 1.00 46.56 183 LYS A C 1
ATOM 1392 O O . LYS A 1 183 ? 2.055 -19.737 18.229 1.00 46.56 183 LYS A O 1
ATOM 1397 N N . ALA A 1 184 ? 2.679 -18.484 20.003 1.00 45.47 184 ALA A N 1
ATOM 1398 C CA . ALA A 1 184 ? 4.055 -18.953 20.045 1.00 45.47 184 ALA A CA 1
ATOM 1399 C C . ALA A 1 184 ? 4.049 -20.485 20.184 1.00 45.47 184 ALA A C 1
ATOM 1401 O O . ALA A 1 184 ? 3.767 -21.033 21.250 1.00 45.47 184 ALA A O 1
ATOM 1402 N N . LYS A 1 185 ? 4.310 -21.204 19.089 1.00 47.56 185 LYS A N 1
ATOM 1403 C CA . LYS A 1 185 ? 4.626 -22.630 19.148 1.00 47.56 185 LYS A CA 1
ATOM 1404 C C . LYS A 1 185 ? 6.043 -22.732 19.703 1.00 47.56 185 LYS A C 1
ATOM 1406 O O . LYS A 1 185 ? 6.996 -22.717 18.937 1.00 47.56 185 LYS A O 1
ATOM 1411 N N . GLY A 1 186 ? 6.176 -22.781 21.027 1.00 46.22 186 GLY A N 1
ATOM 1412 C CA . GLY A 1 186 ? 7.498 -22.889 21.645 1.00 46.22 186 GLY A CA 1
ATOM 1413 C C . GLY A 1 186 ? 7.565 -22.607 23.140 1.00 46.22 186 GLY A C 1
ATOM 1414 O O . GLY A 1 186 ? 8.493 -21.947 23.576 1.00 46.22 186 GLY A O 1
ATOM 1415 N N . ALA A 1 187 ? 6.613 -23.098 23.930 1.00 44.59 187 ALA A N 1
ATOM 1416 C CA . ALA A 1 187 ? 6.797 -23.229 25.377 1.00 44.59 187 ALA A CA 1
ATOM 1417 C C . ALA A 1 187 ? 6.248 -24.588 25.829 1.00 44.59 187 ALA A C 1
ATOM 1419 O O . ALA A 1 187 ? 5.242 -24.688 26.524 1.00 44.59 187 ALA A O 1
ATOM 1420 N N . SER A 1 188 ? 6.866 -25.667 25.344 1.00 43.88 188 SER A N 1
ATOM 1421 C CA . SER A 1 188 ? 6.720 -26.990 25.951 1.00 43.88 188 SER A CA 1
ATOM 1422 C C . SER A 1 188 ? 7.903 -27.875 25.580 1.00 43.88 188 SER A C 1
ATOM 1424 O O . SER A 1 188 ? 7.977 -28.396 24.467 1.00 43.88 188 SER A O 1
ATOM 1426 N N . ARG A 1 189 ? 8.839 -27.985 26.520 1.00 43.91 189 ARG A N 1
ATOM 1427 C CA . ARG A 1 189 ? 9.310 -29.204 27.209 1.00 43.91 189 ARG A CA 1
ATOM 1428 C C . ARG A 1 189 ? 10.296 -28.677 28.267 1.00 43.91 189 ARG A C 1
ATOM 1430 O O . ARG A 1 189 ? 11.203 -27.944 27.901 1.00 43.91 189 ARG A O 1
ATOM 1437 N N . ARG A 1 190 ? 9.826 -28.592 29.517 1.00 45.41 190 ARG A N 1
ATOM 1438 C CA . ARG A 1 190 ? 10.221 -29.475 30.631 1.00 45.41 190 ARG A CA 1
ATOM 1439 C C . ARG A 1 190 ? 11.719 -29.456 30.876 1.00 45.41 190 ARG A C 1
ATOM 1441 O O . ARG A 1 190 ? 12.436 -29.941 29.981 1.00 45.41 190 ARG A O 1
#